Protein AF-0000000082332074 (afdb_homodimer)

pLDDT: mean 93.89, std 10.36, range [40.97, 98.94]

InterPro domains:
  IPR029069 HotDog domain superfamily [SSF54637] (2-129)
  IPR050563 4-hydroxybenzoyl-CoA thioesterase [PTHR31793] (5-129)

Structure (mmCIF, N/CA/C/O backbone):
data_AF-0000000082332074-model_v1
#
loop_
_entity.id
_entity.type
_entity.pdbx_description
1 polymer 'Acyl-CoA thioesterase'
#
loop_
_atom_site.group_PDB
_atom_site.id
_atom_site.type_symbol
_atom_site.label_atom_id
_atom_site.label_alt_id
_atom_site.label_comp_id
_atom_site.label_asym_id
_atom_site.label_entity_id
_atom_site.label_seq_id
_atom_site.pdbx_PDB_ins_code
_atom_site.Cartn_x
_atom_site.Cartn_y
_atom_site.Cartn_z
_atom_site.occupancy
_atom_site.B_iso_or_equiv
_atom_site.auth_seq_id
_atom_site.auth_comp_id
_atom_site.auth_asym_id
_atom_site.auth_atom_id
_atom_site.pdbx_PDB_model_num
ATOM 1 N N . MET A 1 1 ? 15.594 -23 3.455 1 56.97 1 MET A N 1
ATOM 2 C CA . MET A 1 1 ? 14.5 -22.172 2.959 1 56.97 1 MET A CA 1
ATOM 3 C C . MET A 1 1 ? 14.641 -21.922 1.459 1 56.97 1 MET A C 1
ATOM 5 O O . MET A 1 1 ? 15.75 -21.938 0.926 1 56.97 1 MET A O 1
ATOM 9 N N . SER A 1 2 ? 13.516 -22.234 0.648 1 67.94 2 SER A N 1
ATOM 10 C CA . SER A 1 2 ? 13.602 -22.172 -0.807 1 67.94 2 SER A CA 1
ATOM 11 C C . SER A 1 2 ? 14.023 -20.781 -1.284 1 67.94 2 SER A C 1
ATOM 13 O O . SER A 1 2 ? 13.828 -19.797 -0.582 1 67.94 2 SER A O 1
ATOM 15 N N . GLU A 1 3 ? 14.93 -20.719 -2.311 1 89.12 3 GLU A N 1
ATOM 16 C CA . GLU A 1 3 ? 15.344 -19.5 -2.996 1 89.12 3 GLU A CA 1
ATOM 17 C C . GLU A 1 3 ? 14.141 -18.625 -3.352 1 89.12 3 GLU A C 1
ATOM 19 O O . GLU A 1 3 ? 13.125 -19.141 -3.826 1 89.12 3 GLU A O 1
ATOM 24 N N . PRO A 1 4 ? 14.219 -17.422 -3.053 1 96.69 4 PRO A N 1
ATOM 25 C CA . PRO A 1 4 ? 13.086 -16.547 -3.385 1 96.69 4 PRO A CA 1
ATOM 26 C C . PRO A 1 4 ? 12.844 -16.438 -4.887 1 96.69 4 PRO A C 1
ATOM 28 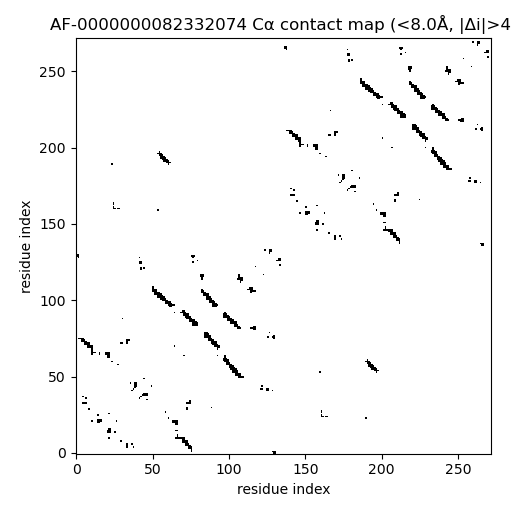O O . PRO A 1 4 ? 13.781 -16.594 -5.68 1 96.69 4 PRO A O 1
ATOM 31 N N . PHE A 1 5 ? 11.586 -16.375 -5.293 1 97.75 5 PHE A N 1
ATOM 32 C CA . PHE A 1 5 ? 11.234 -15.977 -6.648 1 97.75 5 PHE A CA 1
ATOM 33 C C . PHE A 1 5 ? 11.531 -14.5 -6.875 1 97.75 5 PHE A C 1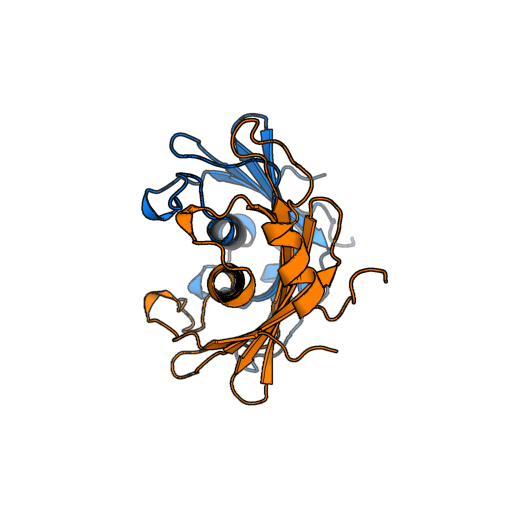
ATOM 35 O O . PHE A 1 5 ? 11.016 -13.641 -6.152 1 97.75 5 PHE A O 1
ATOM 42 N N . THR A 1 6 ? 12.344 -14.133 -7.863 1 98.44 6 THR A N 1
ATOM 43 C CA . THR A 1 6 ? 12.789 -12.758 -8.008 1 98.44 6 THR A CA 1
ATOM 44 C C . THR A 1 6 ? 12.414 -12.203 -9.375 1 98.44 6 THR A C 1
ATOM 46 O O . THR A 1 6 ? 12.523 -12.906 -10.383 1 98.44 6 THR A O 1
ATOM 49 N N . VAL A 1 7 ? 12.008 -10.977 -9.43 1 98.56 7 VAL A N 1
ATOM 50 C CA . VAL A 1 7 ? 11.703 -10.273 -10.672 1 98.56 7 VAL A CA 1
ATOM 51 C C . VAL A 1 7 ? 12.344 -8.891 -10.656 1 98.56 7 VAL A C 1
ATOM 53 O O . VAL A 1 7 ? 12.359 -8.219 -9.617 1 98.56 7 VAL A O 1
ATOM 56 N N . SER A 1 8 ? 12.852 -8.445 -11.781 1 98.5 8 SER A N 1
ATOM 57 C CA . SER A 1 8 ? 13.359 -7.09 -11.938 1 98.5 8 SER A CA 1
ATOM 58 C C . SER A 1 8 ? 12.266 -6.133 -12.391 1 98.5 8 SER A C 1
ATOM 60 O O . SER A 1 8 ? 11.477 -6.465 -13.281 1 98.5 8 SER A O 1
ATOM 62 N N . ILE A 1 9 ? 12.258 -5.004 -11.781 1 97.75 9 ILE A N 1
ATOM 63 C CA . ILE A 1 9 ? 11.227 -4.023 -12.109 1 97.75 9 ILE A CA 1
ATOM 64 C C . ILE A 1 9 ? 11.883 -2.715 -12.555 1 97.75 9 ILE A C 1
ATOM 66 O O . ILE A 1 9 ? 12.531 -2.039 -11.75 1 97.75 9 ILE A O 1
ATOM 70 N N . PRO A 1 10 ? 11.695 -2.312 -13.766 1 97.44 10 PRO A N 1
ATOM 71 C CA . PRO A 1 10 ? 12.227 -1.01 -14.18 1 97.44 10 PRO A CA 1
ATOM 72 C C . PRO A 1 10 ? 11.484 0.159 -13.531 1 97.44 10 PRO A C 1
ATOM 74 O O . PRO A 1 10 ? 10.258 0.131 -13.422 1 97.44 10 PRO A O 1
ATOM 77 N N . VAL A 1 11 ? 12.258 1.156 -13.109 1 98.5 11 VAL A N 1
ATOM 78 C CA . VAL A 1 11 ? 11.648 2.377 -12.586 1 98.5 11 VAL A CA 1
ATOM 79 C C . VAL A 1 11 ? 11.188 3.262 -13.742 1 98.5 11 VAL A C 1
ATOM 81 O O . VAL A 1 11 ? 12 3.684 -14.57 1 98.5 11 VAL A O 1
ATOM 84 N N . ARG A 1 12 ? 9.953 3.59 -13.781 1 97.94 12 ARG A N 1
ATOM 85 C CA . ARG A 1 12 ? 9.391 4.438 -14.828 1 97.94 12 ARG A CA 1
ATOM 86 C C . ARG A 1 12 ? 9.273 5.883 -14.359 1 97.94 12 ARG A C 1
ATOM 88 O O . ARG A 1 12 ? 9.234 6.145 -13.148 1 97.94 12 ARG A O 1
ATOM 95 N N . TYR A 1 13 ? 9.133 6.785 -15.305 1 97.5 13 TYR A N 1
ATOM 96 C CA . TYR A 1 13 ? 9 8.203 -14.977 1 97.5 13 TYR A CA 1
ATOM 97 C C . TYR A 1 13 ? 7.754 8.453 -14.133 1 97.5 13 TYR A C 1
ATOM 99 O O . TYR A 1 13 ? 7.793 9.227 -13.172 1 97.5 13 TYR A O 1
ATOM 107 N N . ARG A 1 14 ? 6.668 7.789 -14.359 1 97 14 ARG A N 1
ATOM 108 C CA . ARG A 1 14 ? 5.395 8 -13.688 1 97 14 ARG A CA 1
ATOM 109 C C . ARG A 1 14 ? 5.414 7.414 -12.281 1 97 14 ARG A C 1
ATOM 111 O O . ARG A 1 14 ? 4.477 7.609 -11.5 1 97 14 ARG A O 1
ATOM 118 N N . ASP A 1 15 ? 6.473 6.602 -12 1 98.31 15 ASP A N 1
ATOM 119 C CA . ASP A 1 15 ? 6.59 6.016 -10.672 1 98.31 15 ASP A CA 1
ATOM 120 C C . ASP A 1 15 ? 7.09 7.047 -9.656 1 98.31 15 ASP A C 1
ATOM 122 O O . ASP A 1 15 ? 7.012 6.82 -8.445 1 98.31 15 ASP A O 1
ATOM 126 N N . LEU A 1 16 ? 7.688 8.109 -10.156 1 97.69 16 LEU A N 1
ATOM 127 C CA . LEU A 1 16 ? 8.422 9.055 -9.32 1 97.69 16 LEU A CA 1
ATOM 128 C C . LEU A 1 16 ? 7.488 10.133 -8.781 1 97.69 16 LEU A C 1
ATOM 130 O O . LEU A 1 16 ? 6.602 10.609 -9.492 1 97.69 16 LEU A O 1
ATOM 134 N N . ASP A 1 17 ? 7.727 10.477 -7.547 1 94.12 17 ASP A N 1
ATOM 135 C CA . ASP A 1 17 ? 6.992 11.586 -6.945 1 94.12 17 ASP A CA 1
ATOM 136 C C . ASP A 1 17 ? 7.734 12.898 -7.137 1 94.12 17 ASP A C 1
ATOM 138 O O . ASP A 1 17 ? 8.789 12.938 -7.777 1 94.12 17 ASP A O 1
ATOM 142 N N . PRO A 1 18 ? 7.223 14.039 -6.625 1 89.94 18 PRO A N 1
ATOM 143 C CA . PRO A 1 18 ? 7.848 15.336 -6.863 1 89.94 18 PRO A CA 1
ATOM 144 C C . PRO A 1 18 ? 9.242 15.445 -6.254 1 89.94 18 PRO A C 1
ATOM 146 O O . PRO A 1 18 ? 10 16.359 -6.59 1 89.94 18 PRO A O 1
ATOM 149 N N . LEU A 1 19 ? 9.562 14.547 -5.34 1 8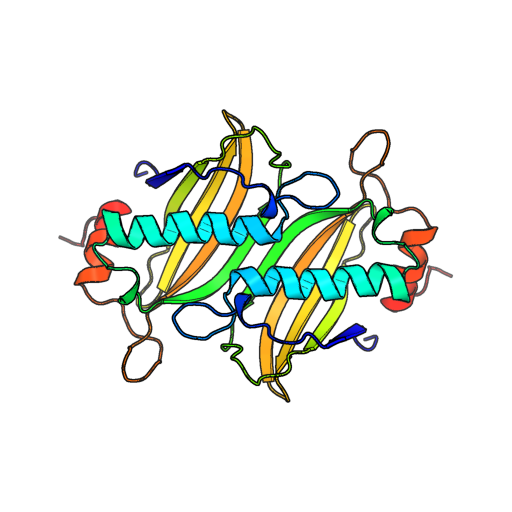8.38 19 LEU A N 1
ATOM 150 C CA . LEU A 1 19 ? 10.898 14.547 -4.738 1 88.38 19 LEU A CA 1
ATOM 151 C C . LEU A 1 19 ? 11.828 13.602 -5.492 1 88.38 19 LEU A C 1
ATOM 153 O O . LEU A 1 19 ? 12.945 13.344 -5.043 1 88.38 19 LEU A O 1
ATOM 157 N N . ASN A 1 20 ? 11.344 13 -6.535 1 92.56 20 ASN A N 1
ATOM 158 C CA . ASN A 1 20 ? 12.086 12.156 -7.465 1 92.56 20 ASN A CA 1
ATOM 159 C C . ASN A 1 20 ? 12.406 10.797 -6.848 1 92.56 20 ASN A C 1
ATOM 161 O O . ASN A 1 20 ? 13.453 10.211 -7.145 1 92.56 20 ASN A O 1
ATOM 165 N N . HIS A 1 21 ? 11.625 10.383 -5.977 1 96.19 21 HIS A N 1
ATOM 166 C CA . HIS A 1 21 ? 11.641 9.023 -5.441 1 96.19 21 HIS A CA 1
ATOM 167 C C . HIS A 1 21 ? 10.453 8.219 -5.961 1 96.19 21 HIS A C 1
ATOM 169 O O . HIS A 1 21 ? 9.398 8.781 -6.266 1 96.19 21 HIS A O 1
ATOM 175 N N . VAL A 1 22 ? 10.672 6.934 -6.102 1 98.44 22 VAL A N 1
ATOM 176 C CA . VAL A 1 22 ? 9.492 6.105 -6.336 1 98.44 22 VAL A CA 1
ATOM 177 C C . VAL A 1 22 ? 8.477 6.324 -5.215 1 98.44 22 VAL A C 1
ATOM 179 O O . VAL A 1 22 ? 8.805 6.191 -4.035 1 98.44 22 VAL A O 1
ATOM 182 N N . ASN A 1 23 ? 7.281 6.656 -5.562 1 98.25 23 ASN A N 1
ATOM 183 C CA . ASN A 1 23 ? 6.219 6.906 -4.594 1 98.25 23 ASN A CA 1
ATOM 184 C C . ASN A 1 23 ? 5.91 5.668 -3.764 1 98.25 23 ASN A C 1
ATOM 186 O O . ASN A 1 23 ? 5.871 4.555 -4.293 1 98.25 23 ASN A O 1
ATOM 190 N N . HIS A 1 24 ? 5.645 5.91 -2.492 1 98.38 24 HIS A N 1
ATOM 191 C CA . HIS A 1 24 ? 5.441 4.801 -1.564 1 98.38 24 HIS A CA 1
ATOM 192 C C . HIS A 1 24 ? 4.32 3.885 -2.039 1 98.38 24 HIS A C 1
ATOM 194 O O . HIS A 1 24 ? 4.371 2.672 -1.822 1 98.38 24 HIS A O 1
ATOM 200 N N . ALA A 1 25 ? 3.275 4.449 -2.672 1 98.56 25 ALA A N 1
ATOM 201 C CA . ALA A 1 25 ? 2.145 3.654 -3.145 1 98.56 25 ALA A CA 1
ATOM 202 C C . ALA A 1 25 ? 2.561 2.734 -4.289 1 98.56 25 ALA A C 1
ATOM 204 O O . ALA A 1 25 ? 1.979 1.662 -4.473 1 98.56 25 ALA A O 1
ATOM 205 N N . VAL A 1 26 ? 3.516 3.156 -5.059 1 98.75 26 VAL A N 1
ATOM 206 C CA . VAL A 1 26 ? 3.959 2.408 -6.23 1 98.75 26 VAL A CA 1
ATOM 207 C C . VAL A 1 26 ? 4.617 1.102 -5.793 1 98.75 26 VAL A C 1
ATOM 209 O O . VAL A 1 26 ? 4.574 0.106 -6.52 1 98.75 26 VAL A O 1
ATOM 212 N N . TYR A 1 27 ? 5.18 1.034 -4.582 1 98.94 27 TYR A N 1
ATOM 213 C CA . TYR A 1 27 ? 5.781 -0.188 -4.062 1 98.94 27 TYR A CA 1
ATOM 214 C C . TYR A 1 27 ? 4.777 -1.335 -4.066 1 98.94 27 TYR A C 1
ATOM 216 O O . TYR A 1 27 ? 5.137 -2.479 -4.359 1 98.94 27 TYR A O 1
ATOM 224 N N . ALA A 1 28 ? 3.547 -0.998 -3.725 1 98.88 28 ALA A N 1
ATOM 225 C CA . ALA A 1 28 ? 2.502 -2.02 -3.754 1 98.88 28 ALA A CA 1
ATOM 226 C C . ALA A 1 28 ? 2.361 -2.619 -5.148 1 98.88 28 ALA A C 1
ATOM 228 O O . ALA A 1 28 ? 2.121 -3.82 -5.293 1 98.88 28 ALA A O 1
ATOM 229 N N . SER A 1 29 ? 2.5 -1.802 -6.172 1 98.62 29 SER A N 1
ATOM 230 C CA . SER A 1 29 ? 2.426 -2.285 -7.547 1 98.62 29 SER A CA 1
ATOM 231 C C . SER A 1 29 ? 3.621 -3.168 -7.887 1 98.62 29 SER A C 1
ATOM 233 O O . SER A 1 29 ? 3.494 -4.121 -8.656 1 98.62 29 SER A O 1
ATOM 235 N N . TYR A 1 30 ? 4.77 -2.826 -7.371 1 98.88 30 TYR A N 1
ATOM 236 C CA . TYR A 1 30 ? 5.934 -3.68 -7.57 1 98.88 30 TYR A CA 1
ATOM 237 C C . TYR A 1 30 ? 5.699 -5.07 -6.996 1 98.88 30 TYR A C 1
ATOM 239 O O . TYR A 1 30 ? 6.02 -6.074 -7.637 1 98.88 30 TYR A O 1
ATOM 247 N N . LEU A 1 31 ? 5.125 -5.113 -5.797 1 98.88 31 LEU A N 1
ATOM 248 C CA . LEU A 1 31 ? 4.793 -6.398 -5.191 1 98.88 31 LEU A CA 1
ATOM 249 C C . LEU A 1 31 ? 3.82 -7.18 -6.07 1 98.88 31 LEU A C 1
ATOM 251 O O . LEU A 1 31 ? 3.936 -8.398 -6.199 1 98.88 31 LEU A O 1
ATOM 255 N N . GLU A 1 32 ? 2.867 -6.441 -6.594 1 98.19 32 GLU A N 1
ATOM 256 C CA . GLU A 1 32 ? 1.862 -7.059 -7.453 1 98.19 32 GLU A CA 1
ATOM 257 C C . GLU A 1 32 ? 2.508 -7.715 -8.672 1 98.19 32 GLU A C 1
ATOM 259 O O . GLU A 1 32 ? 2.121 -8.812 -9.07 1 98.19 32 GLU A O 1
ATOM 264 N N . VAL A 1 33 ? 3.447 -7.062 -9.305 1 97.88 33 VAL A N 1
ATOM 265 C CA . VAL A 1 33 ? 4.145 -7.625 -10.453 1 97.88 33 VAL A CA 1
ATOM 266 C C . VAL A 1 33 ? 4.793 -8.953 -10.062 1 97.88 33 VAL A C 1
ATOM 268 O O . VAL A 1 33 ? 4.621 -9.961 -10.758 1 97.88 33 VAL A O 1
ATOM 271 N N . ALA A 1 34 ? 5.484 -8.969 -8.938 1 98.56 34 ALA A N 1
ATOM 272 C CA . ALA A 1 34 ? 6.141 -10.188 -8.469 1 98.56 34 ALA A CA 1
ATOM 273 C C . ALA A 1 34 ? 5.117 -11.281 -8.188 1 98.56 34 ALA A C 1
ATOM 275 O O . ALA A 1 34 ? 5.324 -12.445 -8.555 1 98.56 34 ALA A O 1
ATOM 276 N N . ARG A 1 35 ? 4.047 -10.906 -7.535 1 97.88 35 ARG A N 1
ATOM 277 C CA . ARG A 1 35 ? 3.008 -11.867 -7.188 1 97.88 35 ARG A CA 1
ATOM 278 C C . ARG A 1 35 ? 2.371 -12.469 -8.438 1 97.88 35 ARG A C 1
ATOM 280 O O . ARG A 1 35 ? 2.207 -13.688 -8.531 1 97.88 35 ARG A O 1
ATOM 287 N N . THR A 1 36 ? 2.027 -11.625 -9.406 1 96.88 36 THR A N 1
ATOM 288 C CA . THR A 1 36 ? 1.376 -12.094 -10.617 1 96.88 36 THR A CA 1
ATOM 289 C C . THR A 1 36 ? 2.322 -12.969 -11.438 1 96.88 36 THR A C 1
ATOM 291 O O . THR A 1 36 ? 1.918 -14.008 -11.961 1 96.88 36 THR A O 1
ATOM 294 N N . ASP A 1 37 ? 3.576 -12.586 -11.531 1 97.69 37 ASP A N 1
ATOM 295 C CA . ASP A 1 37 ? 4.562 -13.406 -12.234 1 97.69 37 ASP A CA 1
ATOM 296 C C . ASP A 1 37 ? 4.746 -14.758 -11.547 1 97.69 37 ASP A C 1
ATOM 298 O O . ASP A 1 37 ? 4.867 -15.789 -12.219 1 97.69 37 ASP A O 1
ATOM 302 N N . PHE A 1 38 ? 4.801 -14.727 -10.211 1 98.19 38 PHE A N 1
ATOM 303 C CA . PHE A 1 38 ? 4.922 -15.977 -9.469 1 98.19 38 PHE A CA 1
ATOM 304 C C . PHE A 1 38 ? 3.75 -16.906 -9.773 1 98.19 38 PHE A C 1
ATOM 306 O O . PHE A 1 38 ? 3.945 -18.078 -10.07 1 98.19 38 PHE A O 1
ATOM 313 N N . LEU A 1 39 ? 2.576 -16.359 -9.688 1 97.19 39 LEU A N 1
ATOM 314 C CA . LEU A 1 39 ? 1.38 -17.156 -9.938 1 97.19 39 LEU A CA 1
ATOM 315 C C . LEU A 1 39 ? 1.382 -17.719 -11.352 1 97.19 39 LEU A C 1
ATOM 317 O O . LEU A 1 39 ? 0.988 -18.859 -11.57 1 97.19 39 LEU A O 1
ATOM 321 N N . GLU A 1 40 ? 1.862 -16.938 -12.273 1 96.88 40 GLU A N 1
ATOM 322 C CA . GLU A 1 40 ? 1.888 -17.375 -13.664 1 96.88 40 GLU A CA 1
ATOM 323 C C . GLU A 1 40 ? 3.004 -18.391 -13.906 1 96.88 40 GLU A C 1
ATOM 325 O O . GLU A 1 40 ? 2.76 -19.484 -14.422 1 96.88 40 GLU A O 1
ATOM 330 N N . GLU A 1 41 ? 4.203 -18.125 -13.477 1 96.94 41 GLU A N 1
ATOM 331 C CA . GLU A 1 41 ? 5.391 -18.875 -13.867 1 96.94 41 GLU A CA 1
ATOM 332 C C . GLU A 1 41 ? 5.59 -20.094 -12.977 1 96.94 41 GLU A C 1
ATOM 334 O O . GLU A 1 41 ? 6.102 -21.125 -13.422 1 96.94 41 GLU A O 1
ATOM 339 N N . VAL A 1 42 ? 5.191 -19.953 -11.719 1 95.62 42 VAL A N 1
ATOM 340 C CA . VAL A 1 42 ? 5.461 -21.016 -10.758 1 95.62 42 VAL A CA 1
ATOM 341 C C . VAL A 1 42 ? 4.191 -21.828 -10.516 1 95.62 42 VAL A C 1
ATOM 343 O O . VAL A 1 42 ? 4.215 -23.047 -10.555 1 95.62 42 VAL A O 1
ATOM 346 N N . VAL A 1 43 ? 3.125 -21.188 -10.312 1 95.94 43 VAL A N 1
ATOM 347 C CA . VAL A 1 43 ? 1.88 -21.859 -9.977 1 95.94 43 VAL A CA 1
ATOM 348 C C . VAL A 1 43 ? 1.185 -22.344 -11.25 1 95.94 43 VAL A C 1
ATOM 350 O O . VAL A 1 43 ? 0.481 -23.359 -11.234 1 95.94 43 VAL A O 1
ATOM 353 N N . GLY A 1 44 ? 1.334 -21.578 -12.359 1 95.62 44 GLY A N 1
ATOM 354 C CA . GLY A 1 44 ? 0.786 -21.984 -13.641 1 95.62 44 GLY A CA 1
ATOM 355 C C . GLY A 1 44 ? -0.611 -21.453 -13.891 1 95.62 44 GLY A C 1
ATOM 356 O O . GLY A 1 44 ? -1.391 -22.062 -14.625 1 95.62 44 GLY A O 1
ATOM 357 N N . VAL A 1 45 ? -0.917 -20.359 -13.195 1 93.19 45 VAL A N 1
ATOM 358 C CA . VAL A 1 45 ? -2.221 -19.734 -13.391 1 93.19 45 VAL A CA 1
ATOM 359 C C . VAL A 1 45 ? -2.064 -18.469 -14.227 1 93.19 45 VAL A C 1
ATOM 361 O O . VAL A 1 45 ? -1.259 -17.594 -13.891 1 93.19 45 VAL A O 1
ATOM 364 N N . ALA A 1 46 ? -2.889 -18.391 -15.234 1 89.62 46 ALA A N 1
ATOM 365 C CA . ALA A 1 46 ? -2.863 -17.188 -16.062 1 89.62 46 ALA A CA 1
ATOM 366 C C . ALA A 1 46 ? -3.475 -15.992 -15.312 1 89.62 46 ALA A C 1
ATOM 368 O O . ALA A 1 46 ? -4.395 -16.172 -14.508 1 89.62 46 ALA A O 1
ATOM 369 N N . PRO A 1 47 ? -2.992 -14.789 -15.617 1 85.25 47 PRO A N 1
ATOM 370 C CA . PRO A 1 47 ? -3.473 -13.594 -14.914 1 85.25 47 PRO A CA 1
ATOM 371 C C . PRO A 1 47 ? -4.992 -13.453 -14.969 1 85.25 47 PRO A C 1
ATOM 373 O O . PRO A 1 47 ? -5.609 -13.031 -13.984 1 85.25 47 PRO A O 1
ATOM 376 N N . GLU A 1 48 ? -5.555 -13.789 -16.031 1 84.5 48 GLU A N 1
ATOM 377 C CA . GLU A 1 48 ? -6.992 -13.625 -16.203 1 84.5 48 GLU A CA 1
ATOM 378 C C . GLU A 1 48 ? -7.773 -14.664 -15.406 1 84.5 48 GLU A C 1
ATOM 380 O O . GLU A 1 48 ? -8.984 -14.531 -15.227 1 84.5 48 GLU A O 1
ATOM 385 N N . ASP A 1 49 ? -7.078 -15.688 -14.938 1 86.56 49 ASP A N 1
ATOM 386 C CA . ASP A 1 49 ? -7.734 -16.766 -14.211 1 86.56 49 ASP A CA 1
ATOM 387 C C . ASP A 1 49 ? -7.469 -16.672 -12.711 1 86.56 49 ASP A C 1
ATOM 389 O O . ASP A 1 49 ? -7.91 -17.516 -11.938 1 86.56 49 ASP A O 1
ATOM 393 N N . ILE A 1 50 ? -6.711 -15.664 -12.352 1 84.06 50 ILE A N 1
ATOM 394 C CA . ILE A 1 50 ? -6.391 -15.477 -10.945 1 84.06 50 ILE A CA 1
ATOM 395 C C . ILE A 1 50 ? -7.66 -15.141 -10.164 1 84.06 50 ILE A C 1
ATOM 397 O O . ILE A 1 50 ? -8.375 -14.188 -10.508 1 84.06 50 ILE A O 1
ATOM 401 N N . SER A 1 51 ? -7.973 -15.922 -9.156 1 91 51 SER A N 1
ATOM 402 C CA . SER A 1 51 ? -9.172 -15.773 -8.336 1 91 51 SER A CA 1
ATOM 403 C C . SER A 1 51 ? -8.812 -15.484 -6.883 1 91 51 SER A C 1
ATOM 405 O O . SER A 1 51 ? -9.359 -16.109 -5.969 1 91 51 SER A O 1
ATOM 407 N N . PHE A 1 52 ? -7.918 -14.578 -6.699 1 94.5 52 PHE A N 1
ATOM 408 C CA . PHE A 1 52 ? -7.496 -14.164 -5.367 1 94.5 52 PHE A CA 1
ATOM 409 C C . PHE A 1 52 ? -7.879 -12.711 -5.102 1 94.5 52 PHE A C 1
ATOM 411 O O . PHE A 1 52 ? -7.887 -11.891 -6.023 1 94.5 52 PHE A O 1
ATOM 418 N N . VAL A 1 53 ? -8.156 -12.438 -3.9 1 95.75 53 VAL A N 1
ATOM 419 C CA . VAL A 1 53 ? -8.25 -11.062 -3.422 1 95.75 53 VAL A CA 1
ATOM 420 C C . VAL A 1 53 ? -7.145 -10.797 -2.4 1 95.75 53 VAL A C 1
ATOM 422 O O . VAL A 1 53 ? -6.645 -11.727 -1.762 1 95.75 53 VAL A O 1
ATOM 425 N N . ILE A 1 54 ? -6.719 -9.57 -2.334 1 98.31 54 ILE A N 1
ATOM 426 C CA . ILE A 1 54 ? -5.789 -9.172 -1.284 1 98.31 54 ILE A CA 1
ATOM 427 C C . ILE A 1 54 ? -6.562 -8.836 -0.011 1 98.31 54 ILE A C 1
ATOM 429 O O . ILE A 1 54 ? -7.418 -7.945 -0.014 1 98.31 54 ILE A O 1
ATOM 433 N N . ALA A 1 55 ? -6.277 -9.516 1.033 1 98.56 55 ALA A N 1
ATOM 434 C CA . ALA A 1 55 ? -6.93 -9.266 2.316 1 98.56 55 ALA A CA 1
ATOM 435 C C . ALA A 1 55 ? -6.137 -8.266 3.15 1 98.56 55 ALA A C 1
ATOM 437 O O . ALA A 1 55 ? -6.711 -7.5 3.928 1 98.56 55 ALA A O 1
ATOM 438 N N . ASN A 1 56 ? -4.855 -8.336 3.008 1 98.94 56 ASN A N 1
ATOM 439 C CA . ASN A 1 56 ? -3.971 -7.477 3.785 1 98.94 56 ASN A CA 1
ATOM 440 C C . ASN A 1 56 ? -2.691 -7.152 3.021 1 98.94 56 ASN A C 1
ATOM 442 O O . ASN A 1 56 ? -2.172 -7.992 2.283 1 98.94 56 ASN A O 1
ATOM 446 N N . LEU A 1 57 ? -2.205 -5.988 3.186 1 98.94 57 LEU A N 1
ATOM 447 C CA . LEU A 1 57 ? -0.924 -5.508 2.678 1 98.94 57 LEU A CA 1
ATOM 448 C C . LEU A 1 57 ? -0.179 -4.715 3.746 1 98.94 57 LEU A C 1
ATOM 450 O O . LEU A 1 57 ? -0.747 -3.812 4.363 1 98.94 57 LEU A O 1
ATOM 454 N N . GLU A 1 58 ? 1.024 -5.043 3.955 1 98.94 58 GLU A N 1
ATOM 455 C CA . GLU A 1 58 ? 1.896 -4.266 4.832 1 98.94 58 GLU A CA 1
ATOM 456 C C . GLU A 1 58 ? 3.262 -4.039 4.191 1 98.94 58 GLU A C 1
ATOM 458 O O . GLU A 1 58 ? 3.846 -4.961 3.617 1 98.94 58 GLU A O 1
ATOM 463 N N . ILE A 1 59 ? 3.748 -2.855 4.242 1 98.94 59 ILE A N 1
ATOM 464 C CA . ILE A 1 59 ? 5.062 -2.502 3.721 1 98.94 59 ILE A CA 1
ATOM 465 C C . ILE A 1 59 ? 5.844 -1.721 4.773 1 98.94 59 ILE A C 1
ATOM 467 O O . ILE A 1 59 ? 5.32 -0.781 5.375 1 98.94 59 ILE A O 1
ATOM 471 N N . ASP A 1 60 ? 7.02 -2.084 5.012 1 98.94 60 ASP A N 1
ATOM 472 C CA . ASP A 1 60 ? 8 -1.326 5.785 1 98.94 60 ASP A CA 1
ATOM 473 C C . ASP A 1 60 ? 9.055 -0.697 4.871 1 98.94 60 ASP A C 1
ATOM 475 O O . ASP A 1 60 ? 9.828 -1.406 4.227 1 98.94 60 ASP A O 1
ATOM 479 N N . TYR A 1 61 ? 9.062 0.588 4.844 1 98.81 61 TYR A N 1
ATOM 480 C CA . TYR A 1 61 ? 9.977 1.316 3.967 1 98.81 61 TYR A CA 1
ATOM 481 C C . TYR A 1 61 ? 11.289 1.62 4.68 1 98.81 61 TYR A C 1
ATOM 483 O O . TYR A 1 61 ? 11.289 2.109 5.809 1 98.81 61 TYR A O 1
ATOM 491 N N . ARG A 1 62 ? 12.367 1.399 3.986 1 97.94 62 ARG A N 1
ATOM 492 C CA . ARG A 1 62 ? 13.664 1.525 4.652 1 97.94 62 ARG A CA 1
ATOM 493 C C . ARG A 1 62 ? 14.523 2.59 3.98 1 97.94 62 ARG A C 1
ATOM 495 O O . ARG A 1 62 ? 15.164 3.395 4.66 1 97.94 62 ARG A O 1
ATOM 502 N N . ARG A 1 63 ? 14.594 2.564 2.701 1 96.06 63 ARG A N 1
ATOM 503 C CA . ARG A 1 63 ? 15.32 3.568 1.937 1 96.06 63 ARG A CA 1
ATOM 504 C C . ARG A 1 63 ? 14.617 3.881 0.623 1 96.06 63 ARG A C 1
ATOM 506 O O . ARG A 1 63 ? 13.891 3.041 0.088 1 96.06 63 ARG A O 1
ATOM 513 N N . PRO A 1 64 ? 14.844 5.055 0.108 1 96.69 64 PRO A N 1
ATOM 514 C CA . PRO A 1 64 ? 14.164 5.422 -1.136 1 96.69 64 PRO A CA 1
ATOM 515 C C . PRO A 1 64 ? 14.703 4.668 -2.35 1 96.69 64 PRO A C 1
ATOM 517 O O . PRO A 1 64 ? 15.867 4.273 -2.367 1 96.69 64 PRO A O 1
ATOM 520 N N . VAL A 1 65 ? 13.82 4.344 -3.295 1 98.56 65 VAL A N 1
ATOM 521 C CA . VAL A 1 65 ? 14.172 3.934 -4.648 1 98.56 65 VAL A CA 1
ATOM 522 C C . VAL A 1 65 ? 14.102 5.137 -5.59 1 98.56 65 VAL A C 1
ATOM 524 O O . VAL A 1 65 ? 13.141 5.906 -5.551 1 98.56 65 VAL A O 1
ATOM 527 N N . VAL A 1 66 ? 15.102 5.363 -6.398 1 97.69 66 VAL A N 1
ATOM 528 C CA . VAL A 1 66 ? 15.18 6.559 -7.23 1 97.69 66 VAL A CA 1
ATOM 529 C C . VAL A 1 66 ? 15.367 6.164 -8.695 1 97.69 66 VAL A C 1
ATOM 531 O O . VAL A 1 66 ? 15.586 4.992 -9 1 97.69 66 VAL A O 1
ATOM 534 N N . LYS A 1 67 ? 15.227 7.234 -9.484 1 96.69 67 LYS A N 1
ATOM 535 C CA . LYS A 1 67 ? 15.5 6.992 -10.898 1 96.69 67 LYS A CA 1
ATOM 536 C C . LYS A 1 67 ? 16.938 6.512 -11.109 1 96.69 67 LYS A C 1
ATOM 538 O O . LYS A 1 67 ? 17.859 7.039 -10.5 1 96.69 67 LYS A O 1
ATOM 543 N N . GLY A 1 68 ? 17.125 5.566 -12.008 1 95.62 68 GLY A N 1
ATOM 544 C CA . GLY A 1 68 ? 18.438 4.988 -12.25 1 95.62 68 GLY A CA 1
ATOM 545 C C . GLY A 1 68 ? 18.672 3.697 -11.484 1 95.62 68 GLY A C 1
ATOM 546 O O . GLY A 1 68 ? 19.547 2.916 -11.836 1 95.62 68 GLY A O 1
ATOM 547 N N . ASP A 1 69 ? 17.922 3.541 -10.383 1 97.5 69 ASP A N 1
ATOM 548 C CA . ASP A 1 69 ? 17.984 2.258 -9.688 1 97.5 69 ASP A CA 1
ATOM 549 C C . ASP A 1 69 ? 17.375 1.148 -10.539 1 97.5 69 ASP A C 1
ATOM 551 O O . ASP A 1 69 ? 16.609 1.421 -11.469 1 97.5 69 ASP A O 1
ATOM 555 N N . ASP A 1 70 ? 17.703 -0.066 -10.203 1 97.31 70 ASP A N 1
ATOM 556 C CA . ASP A 1 70 ? 17.141 -1.272 -10.805 1 97.31 70 ASP A CA 1
ATOM 557 C C . ASP A 1 70 ? 16.594 -2.213 -9.734 1 97.31 70 ASP A C 1
ATOM 559 O O . ASP A 1 70 ? 17.172 -3.262 -9.461 1 97.31 70 ASP A O 1
ATOM 563 N N . PRO A 1 71 ? 15.445 -1.899 -9.234 1 98.69 71 PRO A N 1
ATOM 564 C CA . PRO A 1 71 ? 14.938 -2.697 -8.117 1 98.69 71 PRO A CA 1
ATOM 565 C C . PRO A 1 71 ? 14.547 -4.113 -8.531 1 98.69 71 PRO A C 1
ATOM 567 O O . PRO A 1 71 ? 14.102 -4.328 -9.656 1 98.69 71 PRO A O 1
ATOM 570 N N . GLU A 1 72 ? 14.773 -5 -7.609 1 98.81 72 GLU A N 1
ATOM 571 C CA . GLU A 1 72 ? 14.312 -6.383 -7.684 1 98.81 72 GLU A CA 1
ATOM 572 C C . GLU A 1 72 ? 13.375 -6.715 -6.527 1 98.81 72 GLU A C 1
ATOM 574 O O . GLU A 1 72 ? 13.625 -6.324 -5.387 1 98.81 72 GLU A O 1
ATOM 579 N N . VAL A 1 73 ? 12.344 -7.395 -6.859 1 98.94 73 VAL A N 1
ATOM 580 C CA . VAL A 1 73 ? 11.453 -7.883 -5.812 1 98.94 73 VAL A CA 1
ATOM 581 C C . VAL A 1 73 ? 11.68 -9.375 -5.594 1 98.94 73 VAL A C 1
ATOM 583 O O . VAL A 1 73 ? 11.578 -10.172 -6.535 1 98.94 73 VAL A O 1
ATOM 586 N N . ALA A 1 74 ? 12.016 -9.688 -4.387 1 98.81 74 ALA A N 1
ATOM 587 C CA . ALA A 1 74 ? 12.148 -11.078 -3.967 1 98.81 74 ALA A CA 1
ATOM 588 C C . ALA A 1 74 ? 10.914 -11.539 -3.191 1 98.81 74 ALA A C 1
ATOM 590 O O . ALA A 1 74 ? 10.523 -10.906 -2.205 1 98.81 74 ALA A O 1
ATOM 591 N N . LEU A 1 75 ? 10.312 -12.625 -3.652 1 98.69 75 LEU A N 1
ATOM 592 C CA . LEU A 1 75 ? 9.07 -13.141 -3.078 1 98.69 75 LEU A CA 1
ATOM 593 C C . LEU A 1 75 ? 9.297 -14.523 -2.473 1 98.69 75 LEU A C 1
ATOM 595 O O . LEU A 1 75 ? 9.922 -15.391 -3.096 1 98.69 75 LEU A O 1
ATOM 599 N N . ARG A 1 76 ? 8.844 -14.703 -1.263 1 97.75 76 ARG A N 1
ATOM 600 C CA . ARG A 1 76 ? 8.805 -15.992 -0.574 1 97.75 76 ARG A CA 1
ATOM 601 C C . ARG A 1 76 ? 7.395 -16.312 -0.086 1 97.75 76 ARG A C 1
ATOM 603 O O . ARG A 1 76 ? 6.598 -15.398 0.154 1 97.75 76 ARG A O 1
ATOM 610 N N . ILE A 1 77 ? 7.168 -17.609 0.057 1 97.69 77 ILE A N 1
ATOM 611 C CA . ILE A 1 77 ? 5.883 -18.031 0.604 1 97.69 77 ILE A CA 1
ATOM 612 C C . ILE A 1 77 ? 5.961 -18.078 2.129 1 97.69 77 ILE A C 1
ATOM 614 O O . ILE A 1 77 ? 6.832 -18.75 2.689 1 97.69 77 ILE A O 1
ATOM 618 N N . GLY A 1 78 ? 5.09 -17.312 2.713 1 96.81 78 GLY A N 1
ATOM 619 C CA . GLY A 1 78 ? 4.953 -17.391 4.16 1 96.81 78 GLY A CA 1
ATOM 620 C C . GLY A 1 78 ? 4.035 -18.516 4.609 1 96.81 78 GLY A C 1
ATOM 621 O O . GLY A 1 78 ? 4.273 -19.688 4.301 1 96.81 78 GLY A O 1
ATOM 622 N N . ARG A 1 79 ? 2.922 -18.094 5.156 1 96.31 79 ARG A N 1
ATOM 623 C CA . ARG A 1 79 ? 1.946 -19.062 5.641 1 96.31 79 ARG A CA 1
ATOM 624 C C . ARG A 1 79 ? 1.038 -19.531 4.508 1 96.31 79 ARG A C 1
ATOM 626 O O . ARG A 1 79 ? 0.582 -18.734 3.695 1 96.31 79 ARG A O 1
ATOM 633 N N . LEU A 1 80 ? 0.843 -20.797 4.488 1 96.81 80 LEU A N 1
ATOM 634 C CA . LEU A 1 80 ? -0.125 -21.375 3.568 1 96.81 80 LEU A CA 1
ATOM 635 C C . LEU A 1 80 ? -1.31 -21.969 4.328 1 96.81 80 LEU A C 1
ATOM 637 O O . LEU A 1 80 ? -1.186 -23.016 4.965 1 96.81 80 LEU A O 1
ATOM 641 N N . GLY A 1 81 ? -2.41 -21.266 4.266 1 96.5 81 GLY A N 1
ATOM 642 C CA . GLY A 1 81 ? -3.625 -21.734 4.922 1 96.5 81 GLY A CA 1
ATOM 643 C C . GLY A 1 81 ? -4.527 -22.547 4.012 1 96.5 81 GLY A C 1
ATOM 644 O O . GLY A 1 81 ? -4.102 -22.984 2.943 1 96.5 81 GLY A O 1
ATOM 645 N N . GLU A 1 82 ? -5.773 -22.75 4.496 1 97 82 GLU A N 1
ATOM 646 C CA . GLU A 1 82 ? -6.734 -23.516 3.707 1 97 82 GLU A CA 1
ATOM 647 C C . GLU A 1 82 ? -7.195 -22.734 2.484 1 97 82 GLU A C 1
ATOM 649 O O . GLU A 1 82 ? -7.27 -23.281 1.381 1 97 82 GLU A O 1
ATOM 654 N N . SER A 1 83 ? -7.512 -21.453 2.736 1 97.75 83 SER A N 1
ATOM 655 C CA . SER A 1 83 ? -8.039 -20.641 1.655 1 97.75 83 SER A CA 1
ATOM 656 C C . SER A 1 83 ? -7.121 -19.453 1.37 1 97.75 83 SER A C 1
ATOM 658 O O . SER A 1 83 ? -7.352 -18.688 0.426 1 97.75 83 SER A O 1
ATOM 660 N N . SER A 1 84 ? -6.059 -19.328 2.201 1 98.19 84 SER A N 1
ATOM 661 C CA . SER A 1 84 ? -5.25 -18.109 2.127 1 98.19 84 SER A CA 1
ATOM 662 C C . SER A 1 84 ? -3.764 -18.453 2.055 1 98.19 84 SER A C 1
ATOM 664 O O . SER A 1 84 ? -3.355 -19.562 2.367 1 98.19 84 SER A O 1
ATOM 666 N N . CYS A 1 85 ? -3.01 -17.484 1.607 1 97.81 85 CYS A N 1
ATOM 667 C CA . CYS A 1 85 ? -1.557 -17.578 1.507 1 97.81 85 CYS A CA 1
ATOM 668 C C . CYS A 1 85 ? -0.905 -16.234 1.834 1 97.81 85 CYS A C 1
ATOM 670 O O . CYS A 1 85 ? -1.32 -15.203 1.319 1 97.81 85 CYS A O 1
ATOM 672 N N . THR A 1 86 ? 0.036 -16.266 2.709 1 98.56 86 THR A N 1
ATOM 673 C CA . THR A 1 86 ? 0.842 -15.086 2.98 1 98.56 86 THR A CA 1
ATOM 674 C C . THR A 1 86 ? 2.117 -15.094 2.143 1 98.56 86 THR A C 1
ATOM 676 O O . THR A 1 86 ? 2.803 -16.125 2.059 1 98.56 86 THR A O 1
ATOM 679 N N . MET A 1 87 ? 2.375 -14.016 1.547 1 98.44 87 MET A N 1
ATOM 680 C CA . MET A 1 87 ? 3.584 -13.82 0.751 1 98.44 87 MET A CA 1
ATOM 681 C C . MET A 1 87 ? 4.461 -12.727 1.348 1 98.44 87 MET A C 1
ATOM 683 O O . MET A 1 87 ? 3.965 -11.656 1.706 1 98.44 87 MET A O 1
ATOM 687 N N . GLU A 1 88 ? 5.676 -13.062 1.424 1 98.75 88 GLU A N 1
ATOM 688 C CA . GLU A 1 88 ? 6.668 -12.141 1.965 1 98.75 88 GLU A CA 1
ATOM 689 C C . GLU A 1 88 ? 7.57 -11.594 0.864 1 98.75 88 GLU A C 1
ATOM 691 O O . GLU A 1 88 ? 7.969 -12.328 -0.042 1 98.75 88 GLU A O 1
ATOM 696 N N . TYR A 1 89 ? 7.938 -10.297 1.019 1 98.88 89 TYR A N 1
ATOM 697 C CA . TYR A 1 89 ? 8.68 -9.656 -0.057 1 98.88 89 TYR A CA 1
ATOM 698 C C . TYR A 1 89 ? 9.875 -8.883 0.494 1 98.88 89 TYR A C 1
ATOM 700 O O . TYR A 1 89 ? 9.836 -8.398 1.626 1 98.88 89 TYR A O 1
ATOM 708 N N . GLU A 1 90 ? 10.844 -8.742 -0.316 1 98.88 90 GLU A N 1
ATOM 709 C CA . GLU A 1 90 ? 11.875 -7.715 -0.23 1 98.88 90 GLU A CA 1
ATOM 710 C C . GLU A 1 90 ? 12 -6.949 -1.546 1 98.88 90 GLU A C 1
ATOM 712 O O . GLU A 1 90 ? 12.047 -7.555 -2.619 1 98.88 90 GLU A O 1
ATOM 717 N N . ILE A 1 91 ? 11.969 -5.684 -1.49 1 98.94 91 ILE A N 1
ATOM 718 C CA . ILE A 1 91 ? 12.406 -4.855 -2.609 1 98.94 91 ILE A CA 1
ATOM 719 C C . ILE A 1 91 ? 13.875 -4.48 -2.434 1 98.94 91 ILE A C 1
ATOM 721 O O . ILE A 1 91 ? 14.234 -3.803 -1.47 1 98.94 91 ILE A O 1
ATOM 725 N N . ARG A 1 92 ? 14.625 -4.875 -3.387 1 98.88 92 ARG A N 1
ATOM 726 C CA . ARG A 1 92 ? 16.078 -4.73 -3.27 1 98.88 92 ARG A CA 1
ATOM 727 C C . ARG A 1 92 ? 16.625 -3.789 -4.34 1 98.88 92 ARG A C 1
ATOM 729 O O . ARG A 1 92 ? 16.125 -3.771 -5.469 1 98.88 92 ARG A O 1
ATOM 736 N N . VAL A 1 93 ? 17.594 -3.043 -4 1 98.44 93 VAL A N 1
ATOM 737 C CA . VAL A 1 93 ? 18.391 -2.236 -4.906 1 98.44 93 VAL A CA 1
ATOM 738 C C . VAL A 1 93 ? 19.875 -2.521 -4.668 1 98.44 93 VAL A C 1
ATOM 740 O O . VAL A 1 93 ? 20.453 -2.082 -3.668 1 98.44 93 VAL A O 1
ATOM 743 N N . GLY A 1 94 ? 20.5 -3.25 -5.66 1 96.19 94 GLY A N 1
ATOM 744 C CA . GLY A 1 94 ? 21.828 -3.76 -5.375 1 96.19 94 GLY A CA 1
ATOM 745 C C . GLY A 1 94 ? 21.875 -4.68 -4.168 1 96.19 94 GLY A C 1
ATOM 746 O O . GLY A 1 94 ? 21.109 -5.645 -4.09 1 96.19 94 GLY A O 1
ATOM 747 N N . ASP A 1 95 ? 22.672 -4.348 -3.242 1 96.31 95 ASP A N 1
ATOM 748 C CA . ASP A 1 95 ? 22.844 -5.191 -2.064 1 96.31 95 ASP A CA 1
ATOM 749 C C . ASP A 1 95 ? 21.953 -4.711 -0.914 1 96.31 95 ASP A C 1
ATOM 751 O O . ASP A 1 95 ? 21.906 -5.344 0.144 1 96.31 95 ASP A O 1
ATOM 755 N N . ASP A 1 96 ? 21.234 -3.672 -1.134 1 98 96 ASP A N 1
ATOM 756 C CA . ASP A 1 96 ? 20.438 -3.072 -0.065 1 98 96 ASP A CA 1
ATOM 757 C C . ASP A 1 96 ? 18.969 -3.465 -0.182 1 98 96 ASP A C 1
ATOM 759 O O . ASP A 1 96 ? 18.484 -3.758 -1.277 1 98 96 ASP A O 1
ATOM 763 N N . VAL A 1 97 ? 18.312 -3.539 0.941 1 98.81 97 VAL A N 1
ATOM 764 C CA . VAL A 1 97 ? 16.859 -3.727 0.982 1 98.81 97 VAL A CA 1
ATOM 765 C C . VAL A 1 97 ? 16.172 -2.377 1.146 1 98.81 97 VAL A C 1
ATOM 767 O O . VAL A 1 97 ? 16.359 -1.691 2.154 1 98.81 97 VAL A O 1
ATOM 770 N N . ALA A 1 98 ? 15.422 -2.035 0.141 1 98.81 98 ALA A N 1
ATOM 771 C CA . ALA A 1 98 ? 14.703 -0.763 0.159 1 98.81 98 ALA A CA 1
ATOM 772 C C . ALA A 1 98 ? 13.414 -0.873 0.961 1 98.81 98 ALA A C 1
ATOM 774 O O . ALA A 1 98 ? 12.945 0.11 1.546 1 98.81 98 ALA A O 1
ATOM 775 N N . ALA A 1 99 ? 12.812 -2.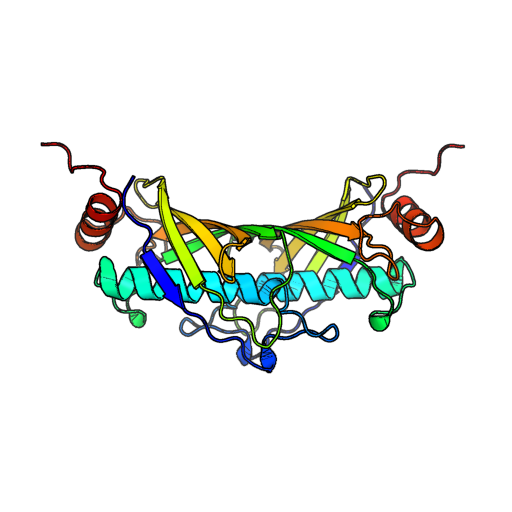037 0.985 1 98.94 99 ALA A N 1
ATOM 776 C CA . ALA A 1 99 ? 11.578 -2.271 1.731 1 98.94 99 ALA A CA 1
ATOM 777 C C . ALA A 1 99 ? 11.359 -3.764 1.9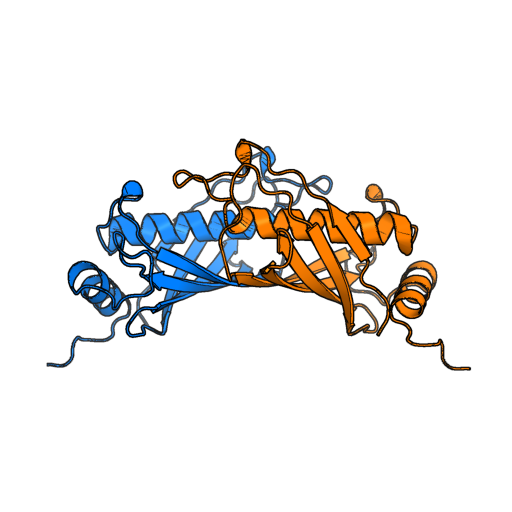63 1 98.94 99 ALA A C 1
ATOM 779 O O . ALA A 1 99 ? 11.82 -4.598 1.181 1 98.94 99 ALA A O 1
ATOM 780 N N . THR A 1 100 ? 10.664 -4.105 3.006 1 98.94 100 THR A N 1
ATOM 781 C CA . THR A 1 100 ? 10.07 -5.422 3.217 1 98.94 100 THR A CA 1
ATOM 782 C C . THR A 1 100 ? 8.547 -5.328 3.24 1 98.94 100 THR A C 1
ATOM 784 O O . THR A 1 100 ? 7.988 -4.266 3.531 1 98.94 100 THR A O 1
ATOM 787 N N . ALA A 1 101 ? 7.938 -6.418 2.875 1 98.94 101 ALA A N 1
ATOM 788 C CA . ALA A 1 101 ? 6.48 -6.352 2.789 1 98.94 101 ALA A CA 1
ATOM 789 C C . ALA A 1 101 ? 5.859 -7.738 2.939 1 98.94 101 ALA A C 1
ATOM 791 O O . ALA A 1 101 ? 6.555 -8.75 2.85 1 98.94 101 ALA A O 1
ATOM 792 N N . GLU A 1 102 ? 4.582 -7.703 3.201 1 98.94 102 GLU A N 1
ATOM 793 C CA . GLU A 1 102 ? 3.775 -8.922 3.266 1 98.94 102 GLU A CA 1
ATOM 794 C C . GLU A 1 102 ? 2.369 -8.672 2.723 1 98.94 102 GLU A C 1
ATOM 796 O O . GLU A 1 102 ? 1.774 -7.625 2.977 1 98.94 102 GLU A O 1
ATOM 801 N N . THR A 1 103 ? 1.922 -9.609 1.977 1 98.88 103 THR A N 1
ATOM 802 C CA . THR A 1 103 ? 0.52 -9.617 1.576 1 98.88 103 THR A CA 1
ATOM 803 C C . THR A 1 103 ? -0.144 -10.938 1.972 1 98.88 103 THR A C 1
ATOM 805 O O . THR A 1 103 ? 0.497 -11.992 1.959 1 98.88 103 THR A O 1
ATOM 808 N N . THR A 1 104 ? -1.365 -10.844 2.352 1 98.88 104 THR A N 1
ATOM 809 C CA . THR A 1 104 ? -2.213 -12.023 2.475 1 98.88 104 THR A CA 1
ATOM 810 C C . THR A 1 104 ? -3.232 -12.078 1.341 1 98.88 104 THR A C 1
ATOM 812 O O . THR A 1 104 ? -4.008 -11.133 1.151 1 98.88 104 THR A O 1
ATOM 815 N N . ILE A 1 105 ? -3.188 -13.141 0.627 1 98.31 105 ILE A N 1
ATOM 816 C CA . ILE A 1 105 ? -4.164 -13.336 -0.441 1 98.31 105 ILE A CA 1
ATOM 817 C C . ILE A 1 105 ? -5.141 -14.445 -0.057 1 98.31 105 ILE A C 1
ATOM 819 O O . ILE A 1 105 ? -4.77 -15.391 0.636 1 98.31 105 ILE A O 1
ATOM 823 N N . VAL A 1 106 ? -6.344 -14.281 -0.536 1 98.19 106 VAL A N 1
ATOM 824 C CA . VAL A 1 106 ? -7.402 -15.234 -0.237 1 98.19 106 VAL A CA 1
ATOM 825 C C . VAL A 1 106 ? -8.047 -15.719 -1.535 1 98.19 106 VAL A C 1
ATOM 827 O O . VAL A 1 106 ? -8.406 -14.906 -2.395 1 98.19 106 VAL A O 1
ATOM 830 N N . HIS A 1 107 ? -8.117 -16.984 -1.691 1 97.69 107 HIS A N 1
ATOM 831 C CA . HIS A 1 107 ? -8.789 -17.578 -2.852 1 97.69 107 HIS A CA 1
ATOM 832 C C . HIS A 1 107 ? -10.297 -17.406 -2.758 1 97.69 107 HIS A C 1
ATOM 834 O O . HIS A 1 107 ? -10.891 -17.625 -1.696 1 97.69 107 HIS A O 1
ATOM 840 N N . ILE A 1 108 ? -10.859 -17 -3.852 1 95.38 108 ILE A N 1
ATOM 841 C CA . ILE A 1 108 ? -12.312 -16.828 -3.91 1 95.38 108 ILE A CA 1
ATOM 842 C C . ILE A 1 108 ? -12.891 -17.75 -4.988 1 95.38 108 ILE A C 1
ATOM 844 O O . ILE A 1 108 ? -12.297 -17.906 -6.055 1 95.38 108 ILE A O 1
ATOM 848 N N . ASP A 1 109 ? -14.016 -18.312 -4.668 1 92.12 109 ASP A N 1
ATOM 849 C CA . ASP A 1 109 ? -14.758 -19.062 -5.676 1 92.12 109 ASP A CA 1
ATOM 850 C C . ASP A 1 109 ? -15.312 -18.141 -6.758 1 92.12 109 ASP A C 1
ATOM 852 O O . ASP A 1 109 ? -16.031 -17.188 -6.453 1 92.12 109 ASP A O 1
ATOM 856 N N . PRO A 1 110 ? -15.016 -18.422 -7.965 1 86.06 110 PRO A N 1
ATOM 857 C CA . PRO A 1 110 ? -15.414 -17.484 -9.016 1 86.06 110 PRO A CA 1
ATOM 858 C C . PRO A 1 110 ? -16.938 -17.406 -9.195 1 86.06 110 PRO A C 1
ATOM 860 O O . PRO A 1 110 ? -17.453 -16.406 -9.711 1 86.06 110 PRO A O 1
ATOM 863 N N . GLU A 1 111 ? -17.641 -18.391 -8.758 1 88.06 111 GLU A N 1
ATOM 864 C CA . GLU A 1 111 ? -19.094 -18.422 -8.898 1 88.06 111 GLU A CA 1
ATOM 865 C C . GLU A 1 111 ? -19.781 -17.734 -7.711 1 88.06 111 GLU A C 1
ATOM 867 O O . GLU A 1 111 ? -20.562 -16.797 -7.891 1 88.06 111 GLU A O 1
ATOM 872 N N . SER A 1 112 ? -19.391 -18.109 -6.512 1 91 112 SER A N 1
ATOM 873 C CA . SER A 1 112 ? -20.047 -17.578 -5.316 1 91 112 SER A CA 1
ATOM 874 C C . SER A 1 112 ? -19.406 -16.281 -4.867 1 91 112 SER A C 1
ATOM 876 O O . SER A 1 112 ? -19.984 -15.531 -4.074 1 91 112 SER A O 1
ATOM 878 N N . LYS A 1 113 ? -18.172 -16.094 -5.254 1 87.25 113 LYS A N 1
ATOM 879 C CA . LYS A 1 113 ? -17.391 -14.922 -4.879 1 87.25 113 LYS A CA 1
ATOM 880 C C . LYS A 1 113 ? -17.125 -14.898 -3.377 1 87.25 113 LYS A C 1
ATOM 882 O O . LYS A 1 113 ? -16.984 -13.828 -2.779 1 87.25 113 LYS A O 1
ATOM 887 N N . ARG A 1 114 ? -17.125 -16.062 -2.807 1 92.62 114 ARG A N 1
ATOM 888 C CA . ARG A 1 114 ? -16.828 -16.234 -1.39 1 92.62 114 ARG A CA 1
ATOM 889 C C . ARG A 1 114 ? -15.5 -16.953 -1.194 1 92.62 114 ARG A C 1
ATOM 891 O O . ARG A 1 114 ? -15.047 -17.688 -2.082 1 92.62 114 ARG A O 1
ATOM 898 N N . PRO A 1 115 ? -14.891 -16.688 -0.069 1 95.25 115 PRO A N 1
ATOM 899 C CA . PRO A 1 115 ? -13.664 -17.438 0.209 1 95.25 115 PRO A CA 1
ATOM 900 C C . PRO A 1 115 ? -13.867 -18.953 0.099 1 95.25 115 PRO A C 1
ATOM 902 O O . PRO A 1 115 ? -14.922 -19.469 0.494 1 95.25 115 PRO A O 1
ATOM 905 N N . SER A 1 116 ? -12.922 -19.594 -0.441 1 96.44 116 SER A N 1
ATOM 906 C CA . SER A 1 116 ? -12.969 -21.031 -0.655 1 96.44 116 SER A CA 1
ATOM 907 C C . SER A 1 116 ? -11.586 -21.656 -0.508 1 96.44 116 SER A C 1
ATOM 909 O O . SER A 1 116 ? -10.57 -21 -0.744 1 96.44 116 SER A O 1
ATOM 911 N N . PRO A 1 117 ? -11.555 -22.891 -0.158 1 96.69 117 PRO A N 1
ATOM 912 C CA . PRO A 1 117 ? -10.258 -23.562 -0.058 1 96.69 117 PRO A CA 1
ATOM 913 C C . PRO A 1 117 ? -9.469 -23.531 -1.365 1 96.69 117 PRO A C 1
ATOM 915 O O . PRO A 1 117 ? -10.062 -23.547 -2.447 1 96.69 117 PRO A O 1
ATOM 918 N N . LEU A 1 118 ? -8.188 -23.5 -1.252 1 96.19 118 LEU A N 1
ATOM 919 C CA . LEU A 1 118 ? -7.332 -23.562 -2.436 1 96.19 118 LEU A CA 1
ATOM 920 C C . LEU A 1 118 ? -7.488 -24.906 -3.133 1 96.19 118 LEU A C 1
ATOM 922 O O . LEU A 1 118 ? -7.258 -25.969 -2.527 1 96.19 118 LEU A O 1
ATOM 926 N N . PRO A 1 119 ? -7.836 -24.859 -4.406 1 94.31 119 PRO A N 1
ATOM 927 C CA . PRO A 1 119 ? -7.797 -26.141 -5.129 1 94.31 119 PRO A CA 1
ATOM 928 C C . PRO A 1 119 ? -6.391 -26.719 -5.219 1 94.31 119 PRO A C 1
ATOM 930 O O . PRO A 1 119 ? -5.402 -25.984 -5.129 1 94.31 119 PRO A O 1
ATOM 933 N N . ASP A 1 120 ? -6.301 -28 -5.422 1 94.75 120 ASP A N 1
ATOM 934 C CA . ASP A 1 120 ? -5.016 -28.688 -5.449 1 94.75 120 ASP A CA 1
ATOM 935 C C . ASP A 1 120 ? -4.105 -28.109 -6.531 1 94.75 120 ASP A C 1
ATOM 937 O O . ASP A 1 120 ? -2.889 -28.016 -6.344 1 94.75 120 ASP A O 1
ATOM 941 N N . GLU A 1 121 ? -4.707 -27.703 -7.617 1 93.69 121 GLU A N 1
ATOM 942 C CA . GLU A 1 121 ? -3.941 -27.188 -8.742 1 93.69 121 GLU A CA 1
ATOM 943 C C . GLU A 1 121 ? -3.211 -25.891 -8.367 1 93.69 121 GLU A C 1
ATOM 945 O O . GLU A 1 121 ? -2.166 -25.578 -8.938 1 93.69 121 GLU A O 1
ATOM 950 N N . LEU A 1 122 ? -3.709 -25.203 -7.387 1 94.88 122 LEU A N 1
ATOM 951 C CA . LEU A 1 122 ? -3.074 -24 -6.887 1 94.88 122 LEU A CA 1
ATOM 952 C C . LEU A 1 122 ? -2.195 -24.297 -5.676 1 94.88 122 LEU A C 1
ATOM 954 O O . LEU A 1 122 ? -1.064 -23.812 -5.59 1 94.88 122 LEU A O 1
ATOM 958 N N . ARG A 1 123 ? -2.676 -25.094 -4.801 1 95.69 123 ARG A N 1
ATOM 959 C CA . ARG A 1 123 ? -2.021 -25.359 -3.527 1 95.69 123 ARG A CA 1
ATOM 960 C C . ARG A 1 123 ? -0.721 -26.125 -3.734 1 95.69 123 ARG A C 1
ATOM 962 O O . ARG A 1 123 ? 0.296 -25.812 -3.113 1 95.69 123 ARG A O 1
ATOM 969 N N . ASP A 1 124 ? -0.733 -27.109 -4.566 1 95.44 124 ASP A N 1
ATOM 970 C CA . ASP A 1 124 ? 0.384 -28.047 -4.703 1 95.44 124 ASP A CA 1
ATOM 971 C C . ASP A 1 124 ? 1.647 -27.328 -5.164 1 95.44 124 ASP A C 1
ATOM 973 O O . ASP A 1 124 ? 2.705 -27.453 -4.543 1 95.44 124 ASP A O 1
ATOM 977 N N . PRO A 1 125 ? 1.492 -26.547 -6.277 1 95.69 125 PRO A N 1
ATOM 978 C CA . PRO A 1 125 ? 2.717 -25.859 -6.695 1 95.69 125 PRO A CA 1
ATOM 979 C C . PRO A 1 125 ? 3.223 -24.875 -5.652 1 95.69 125 PRO A C 1
ATOM 981 O O . PRO A 1 125 ? 4.434 -24.672 -5.52 1 95.69 125 PRO A O 1
ATOM 984 N N . ILE A 1 126 ? 2.361 -24.234 -4.91 1 95.69 126 ILE A N 1
ATOM 985 C CA . ILE A 1 126 ? 2.758 -23.281 -3.873 1 95.69 126 ILE A CA 1
ATOM 986 C C . ILE A 1 126 ? 3.461 -24.031 -2.736 1 95.69 126 ILE A C 1
ATOM 988 O O . ILE A 1 126 ? 4.516 -23.594 -2.264 1 95.69 126 ILE A O 1
ATOM 992 N N . ALA A 1 127 ? 2.883 -25.109 -2.355 1 94.69 127 ALA A N 1
ATOM 993 C CA . ALA A 1 127 ? 3.463 -25.922 -1.296 1 94.69 127 ALA A CA 1
ATOM 994 C C . ALA A 1 127 ? 4.836 -26.453 -1.701 1 94.69 127 ALA A C 1
ATOM 996 O O . ALA A 1 127 ? 5.766 -26.469 -0.891 1 94.69 127 ALA A O 1
ATOM 997 N N . LYS A 1 128 ? 4.906 -26.922 -2.916 1 92.38 128 LYS A N 1
ATOM 998 C CA . LYS A 1 128 ? 6.176 -27.422 -3.434 1 92.38 128 LYS A CA 1
ATOM 999 C C . LYS A 1 128 ? 7.246 -26.328 -3.418 1 92.38 128 LYS A C 1
ATOM 1001 O O . LYS A 1 128 ? 8.391 -26.578 -3.037 1 92.38 128 LYS A O 1
ATOM 1006 N N . TYR A 1 129 ? 6.824 -25.172 -3.863 1 93 129 TYR A N 1
ATOM 1007 C CA . TYR A 1 129 ? 7.785 -24.078 -3.895 1 93 129 TYR A CA 1
ATOM 1008 C C . TYR A 1 129 ? 8.266 -23.734 -2.49 1 93 129 TYR A C 1
ATOM 1010 O O . TYR A 1 129 ? 9.438 -23.391 -2.295 1 93 129 TYR A O 1
ATOM 1018 N N . LYS A 1 130 ? 7.309 -23.672 -1.489 1 87.06 130 LYS A N 1
ATOM 1019 C CA . LYS A 1 130 ? 7.629 -23.359 -0.1 1 87.06 130 LYS A CA 1
ATOM 1020 C C . LYS A 1 130 ? 8.555 -24.406 0.503 1 87.06 130 LYS A C 1
ATOM 1022 O O . LYS A 1 130 ? 9.297 -24.125 1.449 1 87.06 130 LYS A O 1
ATOM 1027 N N . GLY A 1 131 ? 8.641 -25.438 -0.06 1 78.88 131 GLY A N 1
ATOM 1028 C CA . GLY A 1 131 ? 9.406 -26.562 0.463 1 78.88 131 GLY A CA 1
ATOM 1029 C C . GLY A 1 131 ? 8.625 -27.406 1.456 1 78.88 131 GLY A C 1
ATOM 1030 O O . GLY A 1 131 ? 9.211 -28.031 2.34 1 78.88 131 GLY A O 1
ATOM 1031 N N . ILE A 1 132 ? 7.324 -27.094 1.683 1 63.09 132 ILE A N 1
ATOM 1032 C CA . ILE A 1 132 ? 6.504 -27.891 2.586 1 63.09 132 ILE A CA 1
ATOM 1033 C C . ILE A 1 132 ? 6.133 -29.219 1.915 1 63.09 132 ILE A C 1
ATOM 1035 O O . ILE A 1 132 ? 5.594 -29.219 0.805 1 63.09 132 ILE A O 1
ATOM 1039 N N . GLU A 1 133 ? 6.98 -30.172 1.83 1 51.94 133 GLU A N 1
ATOM 1040 C CA . GLU A 1 133 ? 6.684 -31.5 1.299 1 51.94 133 GLU A CA 1
ATOM 1041 C C . GLU A 1 133 ? 5.242 -31.906 1.594 1 51.94 133 GLU A C 1
ATOM 1043 O O . GLU A 1 133 ? 4.711 -31.594 2.662 1 51.94 133 GLU A O 1
ATOM 1048 N N . ALA A 1 134 ? 4.383 -32.062 0.651 1 49.38 134 ALA A N 1
ATOM 1049 C CA . ALA A 1 134 ? 3.094 -32.719 0.822 1 49.38 134 ALA A CA 1
ATOM 1050 C C . ALA A 1 134 ? 3.201 -33.875 1.798 1 49.38 134 ALA A C 1
ATOM 1052 O O . ALA A 1 134 ? 4.227 -34.562 1.849 1 49.38 134 ALA A O 1
ATOM 1053 N N . PRO A 1 135 ? 2.369 -33.875 2.9 1 43.72 135 PRO A N 1
ATOM 1054 C CA . PRO A 1 135 ? 2.467 -35.094 3.689 1 43.72 135 PRO A CA 1
ATOM 1055 C C . PRO A 1 135 ? 2.598 -36.344 2.822 1 43.72 135 PRO A C 1
ATOM 1057 O O . PRO A 1 135 ? 2.039 -36.406 1.723 1 43.72 135 PRO A O 1
ATOM 1060 N N . ALA A 1 136 ? 3.674 -37.188 3.027 1 40.97 136 ALA A N 1
ATOM 1061 C CA . ALA A 1 136 ? 3.746 -38.562 2.523 1 40.97 136 ALA A CA 1
ATOM 1062 C C . ALA A 1 136 ? 2.441 -39.312 2.777 1 40.97 136 ALA A C 1
ATOM 1064 O O . ALA A 1 136 ? 1.805 -39.125 3.818 1 40.97 136 ALA A O 1
ATOM 1065 N N . MET B 1 1 ? -13.398 11.133 21.234 1 56.97 1 MET B N 1
ATOM 1066 C CA . MET B 1 1 ? -12.414 11.047 20.141 1 56.97 1 MET B CA 1
ATOM 1067 C C . MET B 1 1 ? -12.766 12.016 19.016 1 56.97 1 MET B C 1
ATOM 1069 O O . MET B 1 1 ? -13.93 12.352 18.828 1 56.97 1 MET B O 1
ATOM 1073 N N . SER B 1 2 ? -11.742 12.914 18.594 1 67.75 2 SER B N 1
ATOM 1074 C CA . SER B 1 2 ? -12.016 13.977 17.625 1 67.75 2 SER B CA 1
ATOM 1075 C C . SER B 1 2 ? -12.57 13.406 16.328 1 67.75 2 SER B C 1
ATOM 1077 O O . SER B 1 2 ? -12.336 12.234 16 1 67.75 2 SER B O 1
ATOM 1079 N N . GLU B 1 3 ? -13.578 14.086 15.727 1 88.94 3 GLU B N 1
ATOM 1080 C CA . GLU B 1 3 ? -14.141 13.781 14.414 1 88.94 3 GLU B CA 1
ATOM 1081 C C . GLU B 1 3 ? -13.047 13.547 13.383 1 88.94 3 GLU B C 1
ATOM 1083 O O . GLU B 1 3 ? -12.062 14.297 13.336 1 88.94 3 GLU B O 1
ATOM 1088 N N . PRO B 1 4 ? -13.141 12.523 12.664 1 96.62 4 PRO B N 1
ATOM 1089 C CA . PRO B 1 4 ? -12.109 12.273 11.656 1 96.62 4 PRO B CA 1
ATOM 1090 C C . PRO B 1 4 ? -12.062 13.344 10.57 1 96.62 4 PRO B C 1
ATOM 1092 O O . PRO B 1 4 ? -13.078 13.992 10.297 1 96.62 4 PRO B O 1
ATOM 1095 N N . PHE B 1 5 ? -10.875 13.68 10.102 1 97.75 5 PHE B N 1
ATOM 1096 C CA . PHE B 1 5 ? -10.719 14.461 8.883 1 97.75 5 PHE B CA 1
ATOM 1097 C C . PHE B 1 5 ? -11.125 13.641 7.66 1 97.75 5 PHE B C 1
ATOM 1099 O O . PHE B 1 5 ? -10.578 12.562 7.418 1 97.75 5 PHE B O 1
ATOM 1106 N N . THR B 1 6 ? -12.078 14.086 6.855 1 98.44 6 THR B N 1
ATOM 1107 C CA . THR B 1 6 ? -12.617 13.258 5.781 1 98.44 6 THR B CA 1
ATOM 1108 C C . THR B 1 6 ? -12.445 13.953 4.434 1 98.44 6 THR B C 1
ATOM 1110 O O . THR B 1 6 ? -12.641 15.164 4.32 1 98.44 6 THR B O 1
ATOM 1113 N N . VAL B 1 7 ? -12.109 13.211 3.432 1 98.56 7 VAL B N 1
ATOM 1114 C CA . VAL B 1 7 ? -12 13.703 2.061 1 98.56 7 VAL B CA 1
ATOM 1115 C C . VAL B 1 7 ? -12.719 12.734 1.112 1 98.56 7 VAL B C 1
ATOM 1117 O O . VAL B 1 7 ? -12.648 11.516 1.285 1 98.56 7 VAL B O 1
ATOM 1120 N N . SER B 1 8 ? -13.391 13.266 0.107 1 98.5 8 SER B N 1
ATOM 1121 C CA . SER B 1 8 ? -13.992 12.461 -0.95 1 98.5 8 SER B CA 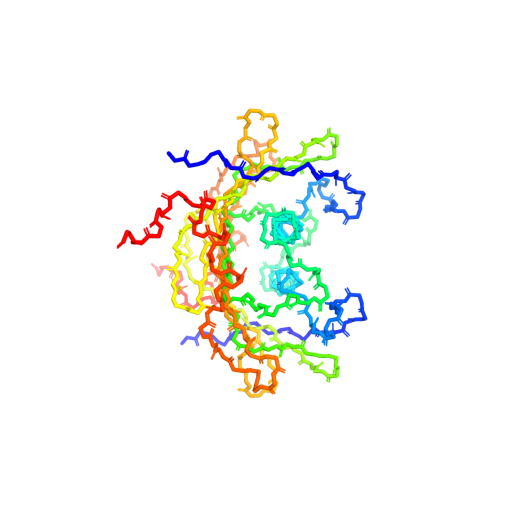1
ATOM 1122 C C . SER B 1 8 ? -13.016 12.234 -2.1 1 98.5 8 SER B C 1
ATOM 1124 O O . SER B 1 8 ? -12.328 13.164 -2.527 1 98.5 8 SER B O 1
ATOM 1126 N N . ILE B 1 9 ? -12.984 11.039 -2.559 1 97.81 9 ILE B N 1
ATOM 1127 C CA . ILE B 1 9 ? -12.062 10.703 -3.639 1 97.81 9 ILE B CA 1
ATOM 1128 C C . ILE B 1 9 ? -12.844 10.133 -4.82 1 97.81 9 ILE B C 1
ATOM 1130 O O . ILE B 1 9 ? -13.422 9.047 -4.73 1 97.81 9 ILE B O 1
ATOM 1134 N N . PRO B 1 10 ? -12.828 10.797 -5.934 1 97.44 10 PRO B N 1
ATOM 1135 C CA . PRO B 1 10 ? -13.484 10.219 -7.109 1 97.44 10 PRO B CA 1
ATOM 1136 C C . PRO B 1 10 ? -12.734 9.008 -7.664 1 97.44 10 PRO B C 1
ATOM 1138 O O . PRO B 1 10 ? -11.5 9.016 -7.727 1 97.44 10 PRO B O 1
ATOM 1141 N N . VAL B 1 11 ? -13.5 7.977 -8.047 1 98.5 11 VAL B N 1
ATOM 1142 C CA . VAL B 1 11 ? -12.906 6.816 -8.703 1 98.5 11 VAL B CA 1
ATOM 1143 C C . VAL B 1 11 ? -12.648 7.133 -10.172 1 98.5 11 VAL B C 1
ATOM 1145 O O . VAL B 1 11 ? -13.578 7.434 -10.922 1 98.5 11 VAL B O 1
ATOM 1148 N N . ARG B 1 12 ? -11.445 7.027 -10.602 1 97.94 12 ARG B N 1
ATOM 1149 C CA . ARG B 1 12 ? -11.062 7.289 -11.984 1 97.94 12 ARG B CA 1
ATOM 1150 C C . ARG B 1 12 ? -10.969 5.992 -12.781 1 97.94 12 ARG B C 1
ATOM 1152 O O . ARG B 1 12 ? -10.797 4.918 -12.203 1 97.94 12 ARG B O 1
ATOM 1159 N N . TYR B 1 13 ? -11 6.117 -14.078 1 97.5 13 TYR B N 1
ATOM 1160 C CA . TYR B 1 13 ? -10.914 4.949 -14.945 1 97.5 13 TYR B CA 1
ATOM 1161 C C . TYR B 1 13 ? -9.586 4.223 -14.75 1 97.5 13 TYR B C 1
ATOM 1163 O O . TYR B 1 13 ? -9.547 2.992 -14.703 1 97.5 13 TYR B O 1
ATOM 1171 N N . ARG B 1 14 ? -8.5 4.898 -14.547 1 97 14 ARG B N 1
ATOM 1172 C CA . ARG B 1 14 ? -7.16 4.32 -14.43 1 97 14 ARG B CA 1
ATOM 1173 C C . ARG B 1 14 ? -6.973 3.648 -13.078 1 97 14 ARG B C 1
ATOM 1175 O O . ARG B 1 14 ? -5.957 2.99 -12.836 1 97 14 ARG B O 1
ATOM 1182 N N . ASP B 1 15 ? -7.938 3.908 -12.148 1 98.31 15 ASP B N 1
ATOM 1183 C CA . ASP B 1 15 ? -7.852 3.285 -10.828 1 98.31 15 ASP B CA 1
ATOM 1184 C C . ASP B 1 15 ? -8.281 1.821 -10.883 1 98.31 15 ASP B C 1
ATOM 1186 O O . ASP B 1 15 ? -8.039 1.063 -9.945 1 98.31 15 ASP B O 1
ATOM 1190 N N . LEU B 1 16 ? -8.984 1.459 -11.938 1 97.69 16 LEU B N 1
ATOM 1191 C CA . LEU B 1 16 ? -9.664 0.168 -12.016 1 97.69 16 LEU B CA 1
ATOM 1192 C C . LEU B 1 16 ? -8.734 -0.899 -12.578 1 97.69 16 LEU B C 1
ATOM 1194 O O . LEU B 1 16 ? -7.961 -0.629 -13.5 1 97.69 16 LEU B O 1
ATOM 1198 N N . ASP B 1 17 ? -8.844 -2.061 -12 1 94.19 17 ASP B N 1
ATOM 1199 C CA . ASP B 1 17 ? -8.102 -3.201 -12.531 1 94.19 17 ASP B CA 1
ATOM 1200 C C . ASP B 1 17 ? -8.938 -3.971 -13.555 1 94.19 17 ASP B C 1
ATOM 1202 O O . ASP B 1 17 ? -10.055 -3.574 -13.875 1 94.19 17 ASP B O 1
ATOM 1206 N N . PRO B 1 18 ? -8.422 -5.066 -14.133 1 90 18 PRO B N 1
ATOM 1207 C CA . PRO B 1 18 ? -9.141 -5.777 -15.195 1 90 18 PRO B CA 1
ATOM 1208 C C . PRO B 1 18 ? -10.453 -6.387 -14.711 1 90 18 PRO B C 1
ATOM 1210 O O . PRO B 1 18 ? -11.289 -6.785 -15.523 1 90 18 PRO B O 1
ATOM 1213 N N . LEU B 1 19 ? -10.617 -6.5 -13.406 1 88.31 19 LEU B N 1
ATOM 1214 C CA . LEU B 1 19 ? -11.859 -7.031 -12.852 1 88.31 19 LEU B CA 1
ATOM 1215 C C . LEU B 1 19 ? -12.836 -5.902 -12.523 1 88.31 19 LEU B C 1
ATOM 1217 O O . LEU B 1 19 ? -13.875 -6.137 -11.898 1 88.31 19 LEU B O 1
ATOM 1221 N N . ASN B 1 20 ? -12.453 -4.695 -12.805 1 92.44 20 ASN B N 1
ATOM 1222 C CA . ASN B 1 20 ? -13.258 -3.486 -12.68 1 92.44 20 ASN B CA 1
ATOM 1223 C C . ASN B 1 20 ? -13.43 -3.072 -11.227 1 92.44 20 ASN B C 1
ATOM 1225 O O . ASN B 1 20 ? -14.469 -2.529 -10.844 1 92.44 20 ASN B O 1
ATOM 1229 N N . HIS B 1 21 ? -12.516 -3.404 -10.438 1 96.25 21 HIS B N 1
ATOM 1230 C CA . HIS B 1 21 ? -12.383 -2.912 -9.07 1 96.25 21 HIS B CA 1
ATOM 1231 C C . HIS B 1 21 ? -11.234 -1.922 -8.945 1 96.25 21 HIS B C 1
ATOM 1233 O O . HIS B 1 21 ? -10.258 -2.002 -9.703 1 96.25 21 HIS B O 1
ATOM 1239 N N . VAL B 1 22 ? -11.391 -0.987 -8.039 1 98.44 22 VAL B N 1
ATOM 1240 C CA . VAL B 1 22 ? -10.211 -0.199 -7.723 1 98.44 22 VAL B CA 1
ATOM 1241 C C . VAL B 1 22 ? -9.07 -1.125 -7.289 1 98.44 22 VAL B C 1
ATOM 1243 O O . VAL B 1 22 ? -9.242 -1.946 -6.387 1 98.44 22 VAL B O 1
ATOM 1246 N N . ASN B 1 23 ? -7.957 -1.011 -7.918 1 98.25 23 ASN B N 1
ATOM 1247 C CA . ASN B 1 23 ? -6.793 -1.837 -7.617 1 98.25 23 ASN B CA 1
ATOM 1248 C C . ASN B 1 23 ? -6.316 -1.628 -6.18 1 98.25 23 ASN B C 1
ATOM 1250 O O . ASN B 1 23 ? -6.289 -0.499 -5.691 1 98.25 23 ASN B O 1
ATOM 1254 N N . HIS B 1 24 ? -5.906 -2.73 -5.562 1 98.38 24 HIS B N 1
ATOM 1255 C CA . HIS B 1 24 ? -5.531 -2.688 -4.156 1 98.38 24 HIS B CA 1
ATOM 1256 C C . HIS B 1 24 ? -4.43 -1.661 -3.91 1 98.38 24 HIS B C 1
ATOM 1258 O O . HIS B 1 24 ? -4.391 -1.024 -2.854 1 98.38 24 HIS B O 1
ATOM 1264 N N . ALA B 1 25 ? -3.5 -1.505 -4.875 1 98.56 25 ALA B N 1
ATOM 1265 C CA . ALA B 1 25 ? -2.393 -0.564 -4.723 1 98.56 25 ALA B CA 1
ATOM 1266 C C . ALA B 1 25 ? -2.893 0.877 -4.723 1 98.56 25 ALA B C 1
ATOM 1268 O O . ALA B 1 25 ? -2.279 1.754 -4.109 1 98.56 25 ALA B O 1
ATOM 1269 N N . VAL B 1 26 ? -3.959 1.124 -5.418 1 98.75 26 VAL B N 1
ATOM 1270 C CA . VAL B 1 26 ? -4.504 2.471 -5.559 1 98.75 26 VAL B CA 1
ATOM 1271 C C . VAL B 1 26 ? -5.023 2.963 -4.211 1 98.75 26 VAL B C 1
ATOM 1273 O O . VAL B 1 26 ? -5.02 4.164 -3.936 1 98.75 26 VAL B O 1
ATOM 1276 N N . TYR B 1 27 ? -5.418 2.064 -3.307 1 98.94 27 TYR B N 1
ATOM 1277 C CA . TYR B 1 27 ? -5.879 2.441 -1.975 1 98.94 27 TYR B CA 1
ATOM 1278 C C . TYR B 1 27 ? -4.82 3.256 -1.24 1 98.94 27 TYR B C 1
ATOM 1280 O O . TYR B 1 27 ? -5.145 4.207 -0.529 1 98.94 27 TYR B O 1
ATOM 1288 N N . ALA B 1 28 ? -3.584 2.848 -1.435 1 98.88 28 ALA B N 1
ATOM 1289 C CA . ALA B 1 28 ? -2.492 3.6 -0.818 1 98.88 28 ALA B CA 1
ATOM 1290 C C . ALA B 1 28 ? -2.492 5.051 -1.289 1 98.88 28 ALA B C 1
ATOM 1292 O O . ALA B 1 28 ? -2.199 5.961 -0.511 1 98.88 28 ALA B O 1
ATOM 1293 N N . SER B 1 29 ? -2.807 5.273 -2.541 1 98.69 29 SER B N 1
ATOM 1294 C CA . SER B 1 29 ? -2.877 6.629 -3.078 1 98.69 29 SER B CA 1
ATOM 1295 C C . SER B 1 29 ? -4.055 7.398 -2.488 1 98.69 29 SER B C 1
ATOM 1297 O O . SER B 1 29 ? -3.971 8.609 -2.291 1 98.69 29 SER B O 1
ATOM 1299 N N . TYR B 1 30 ? -5.145 6.719 -2.262 1 98.88 30 TYR B N 1
ATOM 1300 C CA . TYR B 1 30 ? -6.277 7.367 -1.606 1 98.88 30 TYR B CA 1
ATOM 1301 C C . TYR B 1 30 ? -5.891 7.863 -0.219 1 98.88 30 TYR B C 1
ATOM 1303 O O . TYR B 1 30 ? -6.234 8.984 0.162 1 98.88 30 TYR B O 1
ATOM 1311 N N . LEU B 1 31 ? -5.176 7.02 0.51 1 98.88 31 LEU B N 1
ATOM 1312 C CA . LEU B 1 31 ? -4.703 7.426 1.828 1 98.88 31 LEU B CA 1
ATOM 1313 C C . LEU B 1 31 ? -3.803 8.656 1.726 1 98.88 31 LEU B C 1
ATOM 1315 O O . LEU B 1 31 ? -3.865 9.547 2.572 1 98.88 31 LEU B O 1
ATOM 1319 N N . GLU B 1 32 ? -2.967 8.617 0.713 1 98.19 32 GLU B N 1
ATOM 1320 C CA . GLU B 1 32 ? -2.045 9.734 0.496 1 98.19 32 GLU B CA 1
ATOM 1321 C C . GLU B 1 32 ? -2.797 11.039 0.279 1 98.19 32 GLU B C 1
ATOM 1323 O O . GLU B 1 32 ? -2.404 12.086 0.803 1 98.19 32 GLU B O 1
ATOM 1328 N N . VAL B 1 33 ? -3.844 11.031 -0.495 1 97.88 33 VAL B N 1
ATOM 1329 C CA . VAL B 1 33 ? -4.645 12.227 -0.73 1 97.88 33 VAL B CA 1
ATOM 1330 C C . VAL B 1 33 ? -5.164 12.766 0.598 1 97.88 33 VAL B C 1
ATOM 1332 O O . VAL B 1 33 ? -5.023 13.961 0.886 1 97.88 33 VAL B O 1
ATOM 1335 N N . ALA B 1 34 ? -5.707 11.883 1.426 1 98.56 34 ALA B N 1
ATOM 1336 C CA . ALA B 1 34 ? -6.23 12.297 2.725 1 98.56 34 ALA B CA 1
ATOM 1337 C C . ALA B 1 34 ? -5.121 12.867 3.607 1 98.56 34 ALA B C 1
ATOM 1339 O O . ALA B 1 34 ? -5.309 13.891 4.266 1 98.56 34 ALA B O 1
ATOM 1340 N N . ARG B 1 35 ? -4.004 12.188 3.615 1 97.88 35 ARG B N 1
ATOM 1341 C CA . ARG B 1 35 ? -2.875 12.609 4.438 1 97.88 35 ARG B CA 1
ATOM 1342 C C . ARG B 1 35 ? -2.363 13.977 3.998 1 97.88 35 ARG B C 1
ATOM 1344 O O . ARG B 1 35 ? -2.141 14.859 4.832 1 97.88 35 ARG B O 1
ATOM 1351 N N . THR B 1 36 ? -2.201 14.18 2.703 1 96.88 36 THR B N 1
ATOM 1352 C CA . THR B 1 36 ? -1.677 15.438 2.188 1 96.88 36 THR B CA 1
ATOM 1353 C C . THR B 1 36 ? -2.664 16.578 2.432 1 96.88 36 THR B C 1
ATOM 1355 O O . THR B 1 36 ? -2.268 17.672 2.82 1 96.88 36 THR B O 1
ATOM 1358 N N . ASP B 1 37 ? -3.934 16.328 2.244 1 97.69 37 ASP B N 1
ATOM 1359 C CA . ASP B 1 37 ? -4.953 17.344 2.527 1 97.69 37 ASP B CA 1
ATOM 1360 C C . ASP B 1 37 ? -4.973 17.703 4.012 1 97.69 37 ASP B C 1
ATOM 1362 O O . ASP B 1 37 ? -5.117 18.875 4.367 1 97.69 37 ASP B O 1
ATOM 1366 N N . PHE B 1 38 ? -4.859 16.672 4.848 1 98.12 38 PHE B N 1
ATOM 1367 C CA . PHE B 1 38 ? -4.816 16.922 6.281 1 98.12 38 PHE B CA 1
ATOM 1368 C C . PHE B 1 38 ? -3.641 17.828 6.637 1 98.12 38 PHE B C 1
ATOM 1370 O O . PHE B 1 38 ? -3.803 18.812 7.359 1 98.12 38 PHE B O 1
ATOM 1377 N N . LEU B 1 39 ? -2.5 17.469 6.133 1 97.12 39 LEU B N 1
ATOM 1378 C CA . LEU B 1 39 ? -1.299 18.25 6.422 1 97.12 39 LEU B CA 1
ATOM 1379 C C . LEU B 1 39 ? -1.444 19.688 5.926 1 97.12 39 LEU B C 1
ATOM 1381 O O . LEU B 1 39 ? -1.014 20.625 6.598 1 97.12 39 LEU B O 1
ATOM 1385 N N . GLU B 1 40 ? -2.078 19.828 4.809 1 96.88 40 GLU B N 1
ATOM 1386 C CA . GLU B 1 40 ? -2.25 21.156 4.238 1 96.88 40 GLU B CA 1
ATOM 1387 C C . GLU B 1 40 ? -3.33 21.938 4.984 1 96.88 40 GLU B C 1
ATOM 1389 O O . GLU B 1 40 ? -3.088 23.062 5.441 1 96.88 40 GLU B O 1
ATOM 1394 N N . GLU B 1 41 ? -4.477 21.375 5.207 1 96.88 41 GLU B N 1
ATOM 1395 C CA . GLU B 1 41 ? -5.66 22.094 5.672 1 96.88 41 GLU B CA 1
ATOM 1396 C C . GLU B 1 41 ? -5.676 22.219 7.191 1 96.88 41 GLU B C 1
ATOM 1398 O O . GLU B 1 41 ? -6.184 23.203 7.738 1 96.88 41 GLU B O 1
ATOM 1403 N N . VAL B 1 42 ? -5.137 21.203 7.84 1 95.5 42 VAL B N 1
ATOM 1404 C CA . VAL B 1 42 ? -5.223 21.172 9.297 1 95.5 42 VAL B CA 1
ATOM 1405 C C . VAL B 1 42 ? -3.887 21.578 9.906 1 95.5 42 VAL B C 1
ATOM 1407 O O . VAL B 1 42 ? -3.844 22.422 10.812 1 95.5 42 VAL B O 1
ATOM 1410 N N . VAL B 1 43 ? -2.848 21.078 9.422 1 95.88 43 VAL B N 1
ATOM 1411 C CA . VAL B 1 43 ? -1.532 21.344 10 1 95.88 43 VAL B CA 1
ATOM 1412 C C . VAL B 1 43 ? -0.978 22.656 9.453 1 95.88 43 VAL B C 1
ATOM 1414 O O . VAL B 1 43 ? -0.223 23.344 10.133 1 95.88 43 VAL B O 1
ATOM 1417 N N . GLY B 1 44 ? -1.308 22.984 8.18 1 95.62 44 GLY B N 1
ATOM 1418 C CA . GLY B 1 44 ? -0.902 24.25 7.594 1 95.62 44 GLY B CA 1
ATOM 1419 C C . GLY B 1 44 ? 0.42 24.172 6.852 1 95.62 44 GLY B C 1
ATOM 1420 O O . GLY B 1 44 ? 1.131 25.172 6.73 1 95.62 44 GLY B O 1
ATOM 1421 N N . VAL B 1 45 ? 0.749 22.938 6.438 1 93.12 45 VAL B N 1
ATOM 1422 C CA . VAL B 1 45 ? 1.982 22.766 5.68 1 93.12 45 VAL B CA 1
ATOM 1423 C C . VAL B 1 45 ? 1.655 22.531 4.207 1 93.12 45 VAL B C 1
ATOM 1425 O O . VAL B 1 45 ? 0.85 21.656 3.871 1 93.12 45 VAL B O 1
ATOM 1428 N N . ALA B 1 46 ? 2.346 23.266 3.387 1 89.56 46 ALA B N 1
ATOM 1429 C CA . ALA B 1 46 ? 2.15 23.094 1.95 1 89.56 46 ALA B CA 1
ATOM 1430 C C . ALA B 1 46 ? 2.777 21.797 1.466 1 89.56 46 ALA B C 1
A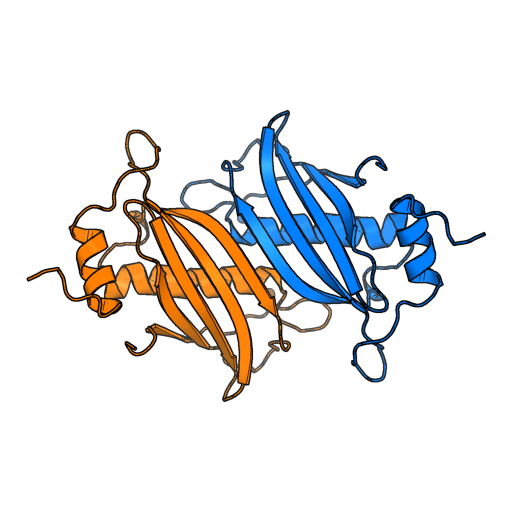TOM 1432 O O . ALA B 1 46 ? 3.793 21.344 2.006 1 89.56 46 ALA B O 1
ATOM 1433 N N . PRO B 1 47 ? 2.199 21.203 0.421 1 85.25 47 PRO B N 1
ATOM 1434 C CA . PRO B 1 47 ? 2.693 19.906 -0.083 1 85.25 47 PRO B CA 1
ATOM 1435 C C . PRO B 1 47 ? 4.184 19.938 -0.41 1 85.25 47 PRO B C 1
ATOM 1437 O O . PRO B 1 47 ? 4.891 18.953 -0.162 1 85.25 47 PRO B O 1
ATOM 1440 N N . GLU B 1 48 ? 4.625 21 -0.92 1 84.62 48 GLU B N 1
ATOM 1441 C CA . GLU B 1 48 ? 6.02 21.109 -1.338 1 84.62 48 GLU B CA 1
ATOM 1442 C C . GLU B 1 48 ? 6.949 21.234 -0.134 1 84.62 48 GLU B C 1
ATOM 1444 O O . GLU B 1 48 ? 8.164 21.078 -0.264 1 84.62 48 GLU B O 1
ATOM 1449 N N . ASP B 1 49 ? 6.371 21.5 1.03 1 86.62 49 ASP B N 1
ATOM 1450 C CA . ASP B 1 49 ? 7.172 21.719 2.232 1 86.62 49 ASP B CA 1
ATOM 1451 C C . ASP B 1 49 ? 7.094 20.5 3.162 1 86.62 49 ASP B C 1
ATOM 1453 O O . ASP B 1 49 ? 7.668 20.516 4.25 1 86.62 49 ASP B O 1
ATOM 1457 N N . ILE B 1 50 ? 6.34 19.531 2.73 1 84.06 50 ILE B N 1
ATOM 1458 C CA . ILE B 1 50 ? 6.188 18.328 3.549 1 84.06 50 ILE B CA 1
ATOM 1459 C C . ILE B 1 50 ? 7.523 17.609 3.645 1 84.06 50 ILE B C 1
ATOM 1461 O O . ILE B 1 50 ? 8.133 17.281 2.625 1 84.06 50 ILE B O 1
ATOM 1465 N N . SER B 1 51 ? 7.996 17.375 4.855 1 91 51 SER B N 1
ATOM 1466 C CA . SER B 1 51 ? 9.281 16.734 5.125 1 91 51 SER B CA 1
ATOM 1467 C C . SER B 1 51 ? 9.094 15.43 5.891 1 91 51 SER B C 1
ATOM 1469 O O . SER B 1 51 ? 9.781 15.18 6.883 1 91 51 SER B O 1
ATOM 1471 N N . PHE B 1 52 ? 8.18 14.641 5.434 1 94.5 52 PHE B N 1
ATOM 1472 C CA . PHE B 1 52 ? 7.902 13.344 6.035 1 94.5 52 PHE B CA 1
ATOM 1473 C C . PHE B 1 52 ? 8.234 12.211 5.066 1 94.5 52 PHE B C 1
ATOM 1475 O O . PHE B 1 52 ? 8.078 12.367 3.852 1 94.5 52 PHE B O 1
ATOM 1482 N N . VAL B 1 53 ? 8.648 11.156 5.605 1 95.81 53 VAL B N 1
ATOM 1483 C CA . VAL B 1 53 ? 8.711 9.898 4.867 1 95.81 53 VAL B CA 1
ATOM 1484 C C . VAL B 1 53 ? 7.73 8.891 5.469 1 95.81 53 VAL B C 1
ATOM 1486 O O . VAL B 1 53 ? 7.359 9 6.641 1 95.81 53 VAL B O 1
ATOM 1489 N N . ILE B 1 54 ? 7.254 8.008 4.645 1 98.31 54 ILE B N 1
ATOM 1490 C CA . ILE B 1 54 ? 6.438 6.91 5.137 1 98.31 54 ILE B CA 1
ATOM 1491 C C . ILE B 1 54 ? 7.336 5.77 5.609 1 98.31 54 ILE B C 1
ATOM 1493 O O . ILE B 1 54 ? 8.133 5.238 4.836 1 98.31 54 ILE B O 1
ATOM 1497 N N . ALA B 1 55 ? 7.223 5.426 6.836 1 98.56 55 ALA B N 1
ATOM 1498 C CA . ALA B 1 55 ? 8.016 4.332 7.395 1 98.56 55 ALA B CA 1
ATOM 1499 C C . ALA B 1 55 ? 7.27 3.006 7.277 1 98.56 55 ALA B C 1
ATOM 1501 O O . ALA B 1 55 ? 7.891 1.95 7.129 1 98.56 55 ALA B O 1
ATOM 1502 N N . ASN B 1 56 ? 5.984 3.082 7.41 1 98.94 56 ASN B N 1
ATOM 1503 C CA . ASN B 1 56 ? 5.156 1.881 7.371 1 98.94 56 ASN B CA 1
ATOM 1504 C C . ASN B 1 56 ? 3.775 2.172 6.793 1 98.94 56 ASN B C 1
ATOM 1506 O O . ASN B 1 56 ? 3.219 3.248 7.016 1 98.94 56 ASN B O 1
ATOM 1510 N N . LEU B 1 57 ? 3.252 1.254 6.074 1 98.94 57 LEU B N 1
ATOM 1511 C CA . LEU B 1 57 ? 1.893 1.248 5.547 1 98.94 57 LEU B CA 1
ATOM 1512 C C . LEU B 1 57 ? 1.242 -0.118 5.73 1 98.94 57 LEU B C 1
ATOM 1514 O O . LEU B 1 57 ? 1.831 -1.144 5.383 1 98.94 57 LEU B O 1
ATOM 1518 N N . GLU B 1 58 ? 0.101 -0.128 6.273 1 98.94 58 GLU B N 1
ATOM 1519 C CA . GLU B 1 58 ? -0.698 -1.347 6.363 1 98.94 58 GLU B CA 1
ATOM 1520 C C . GLU B 1 58 ? -2.143 -1.091 5.945 1 98.94 58 GLU B C 1
ATOM 1522 O O . GLU B 1 58 ? -2.742 -0.088 6.344 1 98.94 58 GLU B O 1
ATOM 1527 N N . ILE B 1 59 ? -2.689 -1.938 5.152 1 98.94 59 ILE B N 1
ATOM 1528 C CA . ILE B 1 59 ? -4.078 -1.851 4.711 1 98.94 59 ILE B CA 1
ATOM 1529 C C . ILE B 1 59 ? -4.766 -3.199 4.902 1 98.94 59 ILE B C 1
ATOM 1531 O O . ILE B 1 59 ? -4.223 -4.238 4.52 1 98.94 59 ILE B O 1
ATOM 1535 N N . ASP B 1 60 ? -5.883 -3.207 5.48 1 98.94 60 ASP B N 1
ATOM 1536 C CA . ASP B 1 60 ? -6.801 -4.34 5.531 1 98.94 60 ASP B CA 1
ATOM 1537 C C . ASP B 1 60 ? -7.992 -4.129 4.598 1 98.94 60 ASP B C 1
ATOM 1539 O O . ASP B 1 60 ? -8.797 -3.219 4.809 1 98.94 60 ASP B O 1
ATOM 1543 N N . TYR B 1 61 ? -8.094 -4.961 3.617 1 98.81 61 TYR B N 1
ATOM 1544 C CA . TYR B 1 61 ? -9.141 -4.832 2.617 1 98.81 61 TYR B CA 1
ATOM 1545 C C . TYR B 1 61 ? -10.375 -5.641 3.012 1 98.81 61 TYR B C 1
ATOM 1547 O O . TYR B 1 61 ? -10.266 -6.812 3.377 1 98.81 61 TYR B O 1
ATOM 1555 N N . ARG B 1 62 ? -11.516 -5.035 2.861 1 97.94 62 ARG B N 1
ATOM 1556 C CA . ARG B 1 62 ? -12.719 -5.691 3.359 1 97.94 62 ARG B CA 1
ATOM 1557 C C . ARG B 1 62 ? -13.719 -5.934 2.23 1 97.94 62 ARG B C 1
ATOM 1559 O O . ARG B 1 62 ? -14.32 -7.008 2.152 1 97.94 62 ARG B O 1
ATOM 1566 N N . ARG B 1 63 ? -13.945 -4.969 1.416 1 96.06 63 ARG B N 1
ATOM 1567 C CA . ARG B 1 63 ? -14.812 -5.105 0.252 1 96.06 63 ARG B CA 1
ATOM 1568 C C . ARG B 1 63 ? -14.297 -4.273 -0.917 1 96.06 63 ARG B C 1
ATOM 1570 O O . ARG B 1 63 ? -13.602 -3.275 -0.717 1 96.06 63 ARG B O 1
ATOM 1577 N N . PRO B 1 64 ? -14.641 -4.668 -2.113 1 96.62 64 PRO B N 1
ATOM 1578 C CA . PRO B 1 64 ? -14.141 -3.932 -3.275 1 96.62 64 PRO B CA 1
ATOM 1579 C C . PRO B 1 64 ? -14.789 -2.557 -3.424 1 96.62 64 PRO B C 1
ATOM 1581 O O . PRO B 1 64 ? -15.93 -2.354 -2.988 1 96.62 64 PRO B O 1
ATOM 1584 N N . VAL B 1 65 ? -14.023 -1.567 -3.9 1 98.56 65 VAL B N 1
ATOM 1585 C CA . VAL B 1 65 ? -14.523 -0.3 -4.422 1 98.56 65 VAL B CA 1
ATOM 1586 C C . VAL B 1 65 ? -14.641 -0.378 -5.945 1 98.56 65 VAL B C 1
ATOM 1588 O O . VAL B 1 65 ? -13.727 -0.857 -6.617 1 98.56 65 VAL B O 1
ATOM 1591 N N . VAL B 1 66 ? -15.727 0.02 -6.508 1 97.69 66 VAL B N 1
ATOM 1592 C CA . VAL B 1 66 ? -15.977 -0.147 -7.934 1 97.69 66 VAL B CA 1
ATOM 1593 C C . VAL B 1 66 ? -16.312 1.203 -8.562 1 97.69 66 VAL B C 1
ATOM 1595 O O . VAL B 1 66 ? -16.5 2.195 -7.852 1 97.69 66 VAL B O 1
ATOM 1598 N N . LYS B 1 67 ? -16.344 1.1 -9.891 1 96.62 67 LYS B N 1
ATOM 1599 C CA . LYS B 1 67 ? -16.766 2.307 -10.594 1 96.62 67 LYS B CA 1
ATOM 1600 C C . LYS B 1 67 ? -18.188 2.705 -10.195 1 96.62 67 LYS B C 1
ATOM 1602 O O . LYS B 1 67 ? -19.078 1.853 -10.086 1 96.62 67 LYS B O 1
ATOM 1607 N N . GLY B 1 68 ? -18.422 3.99 -10.039 1 95.5 68 GLY B N 1
ATOM 1608 C CA . GLY B 1 68 ? -19.719 4.484 -9.602 1 95.5 68 GLY B CA 1
ATOM 1609 C C . GLY B 1 68 ? -19.781 4.746 -8.109 1 95.5 68 GLY B C 1
ATOM 1610 O O . GLY B 1 68 ? -20.656 5.477 -7.637 1 95.5 68 GLY B O 1
ATOM 1611 N N . ASP B 1 69 ? -18.906 4.055 -7.367 1 97.44 69 ASP B N 1
ATOM 1612 C CA . ASP B 1 69 ? -18.812 4.371 -5.945 1 97.44 69 ASP B CA 1
ATOM 1613 C C . ASP B 1 69 ? -18.25 5.777 -5.738 1 97.44 69 ASP B C 1
ATOM 1615 O O . ASP B 1 69 ? -17.609 6.336 -6.637 1 97.44 69 ASP B O 1
ATOM 1619 N N . ASP B 1 70 ? -18.453 6.309 -4.574 1 97.25 70 ASP B N 1
ATOM 1620 C CA . ASP B 1 70 ? -17.906 7.586 -4.125 1 97.25 70 ASP B CA 1
ATOM 1621 C C . ASP B 1 70 ? -17.172 7.43 -2.793 1 97.25 70 ASP B C 1
ATOM 1623 O O . ASP B 1 70 ? -17.672 7.887 -1.755 1 97.25 70 ASP B O 1
ATOM 1627 N N . PRO B 1 71 ? -16 6.902 -2.838 1 98.69 71 PRO B N 1
ATOM 1628 C CA . PRO B 1 71 ? -15.32 6.613 -1.573 1 98.69 71 PRO B CA 1
ATOM 1629 C C . PRO B 1 71 ? -14.906 7.879 -0.827 1 98.69 71 PRO B C 1
ATOM 1631 O O . PRO B 1 71 ? -14.594 8.898 -1.453 1 98.69 71 PRO B O 1
ATOM 1634 N N . GLU B 1 72 ? -14.961 7.754 0.466 1 98.81 72 GLU B N 1
ATOM 1635 C CA . GLU B 1 72 ? -14.438 8.742 1.398 1 98.81 72 GLU B CA 1
ATOM 1636 C C . GLU B 1 72 ? -13.344 8.148 2.277 1 98.81 72 GLU B C 1
ATOM 1638 O O . GLU B 1 72 ? -13.469 7.016 2.756 1 98.81 72 GLU B O 1
ATOM 1643 N N . VAL B 1 73 ? -12.336 8.898 2.445 1 98.94 73 VAL B N 1
ATOM 1644 C CA . VAL B 1 73 ? -11.289 8.484 3.379 1 98.94 73 VAL B CA 1
ATOM 1645 C C . VAL B 1 73 ? -11.406 9.289 4.672 1 98.94 73 VAL B C 1
ATOM 1647 O O . VAL B 1 73 ? -11.375 10.523 4.645 1 98.94 73 VAL B O 1
ATOM 1650 N N . ALA B 1 74 ? -11.562 8.578 5.727 1 98.81 74 ALA B N 1
ATOM 1651 C CA . ALA B 1 74 ? -11.562 9.164 7.062 1 98.81 74 ALA B CA 1
ATOM 1652 C C . ALA B 1 74 ? -10.219 8.953 7.758 1 98.81 74 ALA B C 1
ATOM 1654 O O . ALA B 1 74 ? -9.75 7.82 7.879 1 98.81 74 ALA B O 1
ATOM 1655 N N . LEU B 1 75 ? -9.617 10.047 8.195 1 98.69 75 LEU B N 1
ATOM 1656 C CA . LEU B 1 75 ? -8.297 10.023 8.805 1 98.69 75 LEU B CA 1
ATOM 1657 C C . LEU B 1 75 ? -8.359 10.469 10.266 1 98.69 75 LEU B C 1
ATOM 1659 O O . LEU B 1 75 ? -9.008 11.461 10.586 1 98.69 75 LEU B O 1
ATOM 1663 N N . ARG B 1 76 ? -7.75 9.703 11.125 1 97.75 76 ARG B N 1
ATOM 1664 C CA . ARG B 1 76 ? -7.555 10.023 12.531 1 97.75 76 ARG B CA 1
ATOM 1665 C C . ARG B 1 76 ? -6.082 9.945 12.914 1 97.75 76 ARG B C 1
ATOM 1667 O O . ARG B 1 76 ? -5.312 9.203 12.297 1 97.75 76 ARG B O 1
ATOM 1674 N N . ILE B 1 77 ? -5.77 10.703 13.961 1 97.62 77 ILE B N 1
ATOM 1675 C CA . ILE B 1 77 ? -4.406 10.641 14.477 1 97.62 77 ILE B CA 1
ATOM 1676 C C . ILE B 1 77 ? -4.297 9.523 15.508 1 97.62 77 ILE B C 1
ATOM 1678 O O . ILE B 1 77 ? -5.051 9.492 16.484 1 97.62 77 ILE B O 1
ATOM 1682 N N . GLY B 1 78 ? -3.412 8.617 15.203 1 96.75 78 GLY B N 1
ATOM 1683 C CA . GLY B 1 78 ? -3.098 7.59 16.188 1 96.75 78 GLY B CA 1
ATOM 1684 C C . GLY B 1 78 ? -2.068 8.031 17.203 1 96.75 78 GLY B C 1
ATOM 1685 O O . GLY B 1 78 ? -2.281 9.008 17.922 1 96.75 78 GLY B O 1
ATOM 1686 N N . ARG B 1 79 ? -0.92 7.438 17.094 1 96.31 79 ARG B N 1
ATOM 1687 C CA . ARG B 1 79 ? 0.161 7.762 18.016 1 96.31 79 ARG B CA 1
ATOM 1688 C C . ARG B 1 79 ? 0.947 8.977 17.531 1 96.31 79 ARG B C 1
ATOM 1690 O O . ARG B 1 79 ? 1.241 9.102 16.344 1 96.31 79 ARG B O 1
ATOM 1697 N N . LEU B 1 80 ? 1.22 9.828 18.438 1 96.81 80 LEU B N 1
ATOM 1698 C CA . LEU B 1 80 ? 2.1 10.961 18.172 1 96.81 80 LEU B CA 1
ATOM 1699 C C . LEU B 1 80 ? 3.398 10.836 18.969 1 96.81 80 LEU B C 1
ATOM 1701 O O . LEU B 1 80 ? 3.41 11.023 20.188 1 96.81 80 LEU B O 1
ATOM 1705 N N . GLY B 1 81 ? 4.434 10.5 18.266 1 96.44 81 GLY B N 1
ATOM 1706 C CA . GLY B 1 81 ? 5.746 10.375 18.875 1 96.44 81 GLY B CA 1
ATOM 1707 C C . GLY B 1 81 ? 6.57 11.648 18.797 1 96.44 81 GLY B C 1
ATOM 1708 O O . GLY B 1 81 ? 6.039 12.719 18.484 1 96.44 81 GLY B O 1
ATOM 1709 N N . GLU B 1 82 ? 7.883 11.5 19.109 1 97 82 GLU B N 1
ATOM 1710 C CA . GLU B 1 82 ? 8.781 12.648 19.047 1 97 82 GLU B CA 1
ATOM 1711 C C . GLU B 1 82 ? 9.047 13.078 17.609 1 97 82 GLU B C 1
ATOM 1713 O O . GLU B 1 82 ? 9.016 14.266 17.297 1 97 82 GLU B O 1
ATOM 1718 N N . SER B 1 83 ? 9.32 12.062 16.781 1 97.75 83 SER B N 1
ATOM 1719 C CA . SER B 1 83 ? 9.664 12.359 15.398 1 97.75 83 SER B CA 1
ATOM 1720 C C . SER B 1 83 ? 8.656 11.742 14.438 1 97.75 83 SER B C 1
ATOM 1722 O O . SER B 1 83 ? 8.742 11.953 13.227 1 97.75 83 SER B O 1
ATOM 1724 N N . SER B 1 84 ? 7.684 10.977 15.008 1 98.12 84 SER B N 1
ATOM 1725 C CA . SER B 1 84 ? 6.809 10.195 14.148 1 98.12 84 SER B CA 1
ATOM 1726 C C . SER B 1 84 ? 5.344 10.375 14.531 1 98.12 84 SER B C 1
ATOM 1728 O O . SER B 1 84 ? 5.043 10.852 15.633 1 98.12 84 SER B O 1
ATOM 1730 N N . CYS B 1 85 ? 4.496 10.039 13.609 1 97.75 85 CYS B N 1
ATOM 1731 C CA . CYS B 1 85 ? 3.051 10.086 13.789 1 97.75 85 CYS B CA 1
ATOM 1732 C C . CYS B 1 85 ? 2.369 8.93 13.078 1 97.75 85 CYS B C 1
ATOM 1734 O O . CYS B 1 85 ? 2.668 8.648 11.914 1 97.75 85 CYS B O 1
ATOM 1736 N N . THR B 1 86 ? 1.539 8.242 13.789 1 98.56 86 THR B N 1
ATOM 1737 C CA . THR B 1 86 ? 0.708 7.215 13.172 1 98.56 86 THR B CA 1
ATOM 1738 C C . THR B 1 86 ? -0.66 7.777 12.797 1 98.56 86 THR B C 1
ATOM 1740 O O . THR B 1 86 ? -1.296 8.461 13.594 1 98.56 86 THR B O 1
ATOM 1743 N N . MET B 1 87 ? -1.047 7.5 11.625 1 98.44 87 MET B N 1
ATOM 1744 C CA . MET B 1 87 ? -2.355 7.902 11.117 1 98.44 87 MET B CA 1
ATOM 1745 C C . MET B 1 87 ? -3.209 6.684 10.781 1 98.44 87 MET B C 1
ATOM 1747 O O . MET B 1 87 ? -2.732 5.742 10.148 1 98.44 87 MET B O 1
ATOM 1751 N N . GLU B 1 88 ? -4.383 6.77 11.242 1 98.75 88 GLU B N 1
ATOM 1752 C CA . GLU B 1 88 ? -5.348 5.699 11.016 1 98.75 88 GLU B CA 1
ATOM 1753 C C . GLU B 1 88 ? -6.41 6.117 10.008 1 98.75 88 GLU B C 1
ATOM 1755 O O . GLU B 1 88 ? -6.879 7.258 10.023 1 98.75 88 GLU B O 1
ATOM 1760 N N . TYR B 1 89 ? -6.824 5.137 9.172 1 98.88 89 TYR B N 1
ATOM 1761 C CA . TYR B 1 89 ? -7.738 5.48 8.094 1 98.88 89 TYR B CA 1
ATOM 1762 C C . TYR B 1 89 ? -8.891 4.492 8.016 1 98.88 89 TYR B C 1
ATOM 1764 O O . TYR B 1 89 ? -8.742 3.322 8.375 1 98.88 89 TYR B O 1
ATOM 1772 N N . GLU B 1 90 ? -9.961 4.957 7.512 1 98.88 90 GLU B N 1
ATOM 1773 C CA . GLU B 1 90 ? -11.031 4.156 6.922 1 98.88 90 GLU B CA 1
ATOM 1774 C C . GLU B 1 90 ? -11.359 4.637 5.512 1 98.88 90 GLU B C 1
ATOM 1776 O O . GLU B 1 90 ? -11.5 5.84 5.273 1 98.88 90 GLU B O 1
ATOM 1781 N N . ILE B 1 91 ? -11.391 3.764 4.586 1 98.94 91 ILE B N 1
ATOM 1782 C CA . ILE B 1 91 ? -12.008 4.039 3.295 1 98.94 91 ILE B CA 1
ATOM 1783 C C . ILE B 1 91 ? -13.469 3.572 3.307 1 98.94 91 ILE B C 1
ATOM 1785 O O . ILE B 1 91 ? -13.742 2.381 3.463 1 98.94 91 ILE B O 1
ATOM 1789 N N . ARG B 1 92 ? -14.305 4.512 3.082 1 98.88 92 ARG B N 1
ATOM 1790 C CA . ARG B 1 92 ? -15.734 4.242 3.227 1 98.88 92 ARG B CA 1
ATOM 1791 C C . ARG B 1 92 ? -16.453 4.398 1.896 1 98.88 92 ARG B C 1
ATOM 1793 O O . ARG B 1 92 ? -16.109 5.262 1.09 1 98.88 92 ARG B O 1
ATOM 1800 N N . VAL B 1 93 ? -17.422 3.588 1.679 1 98.38 93 VAL B N 1
ATOM 1801 C CA . VAL B 1 93 ? -18.375 3.691 0.584 1 98.38 93 VAL B CA 1
ATOM 1802 C C . VAL B 1 93 ? -19.797 3.611 1.135 1 98.38 93 VAL B C 1
ATOM 1804 O O . VAL B 1 93 ? -20.266 2.535 1.521 1 98.38 93 VAL B O 1
ATOM 1807 N N . GLY B 1 94 ? -20.5 4.797 1.123 1 96.12 94 GLY B N 1
ATOM 1808 C CA . GLY B 1 94 ? -21.766 4.84 1.853 1 96.12 94 GLY B CA 1
ATOM 1809 C C . GLY B 1 94 ? -21.594 4.535 3.33 1 96.12 94 GLY B C 1
ATOM 1810 O O . GLY B 1 94 ? -20.781 5.156 4.016 1 96.12 94 GLY B O 1
ATOM 1811 N N . ASP B 1 95 ? -22.312 3.578 3.775 1 96.31 95 ASP B N 1
ATOM 1812 C CA . ASP B 1 95 ? -22.281 3.238 5.195 1 96.31 95 ASP B CA 1
ATOM 1813 C C . ASP B 1 95 ? -21.297 2.107 5.473 1 96.31 95 ASP B C 1
ATOM 1815 O O . ASP B 1 95 ? -21.078 1.724 6.625 1 96.31 95 ASP B O 1
ATOM 1819 N N . ASP B 1 96 ? -20.641 1.643 4.457 1 98 96 ASP B N 1
ATOM 1820 C CA . ASP B 1 96 ? -19.75 0.491 4.602 1 98 96 ASP B CA 1
ATOM 1821 C C . ASP B 1 96 ? -18.297 0.924 4.645 1 98 96 ASP B C 1
ATOM 1823 O O . ASP B 1 96 ? -17.938 1.97 4.098 1 98 96 ASP B O 1
ATOM 1827 N N . VAL B 1 97 ? -17.5 0.162 5.344 1 98.81 97 VAL B N 1
ATOM 1828 C CA . VAL B 1 97 ? -16.047 0.336 5.332 1 98.81 97 VAL B CA 1
ATOM 1829 C C . VAL B 1 97 ? -15.422 -0.635 4.336 1 98.81 97 VAL B C 1
ATOM 1831 O O . VAL B 1 97 ? -15.523 -1.854 4.5 1 98.81 97 VAL B O 1
ATOM 1834 N N . ALA B 1 98 ? -14.82 -0.053 3.338 1 98.81 98 ALA B N 1
ATOM 1835 C CA . ALA B 1 98 ? -14.188 -0.862 2.303 1 98.81 98 ALA B CA 1
ATOM 1836 C C . ALA B 1 98 ? -12.797 -1.319 2.742 1 98.81 98 ALA B C 1
ATOM 1838 O O . ALA B 1 98 ? -12.32 -2.377 2.32 1 98.81 98 ALA B O 1
ATOM 1839 N N . ALA B 1 99 ? -12.141 -0.544 3.559 1 98.94 99 ALA B N 1
ATOM 1840 C CA . ALA B 1 99 ? -10.812 -0.881 4.062 1 98.94 99 ALA B CA 1
ATOM 1841 C C . ALA B 1 99 ? -10.469 -0.061 5.305 1 98.94 99 ALA B C 1
ATOM 1843 O O . ALA B 1 99 ? -10.977 1.048 5.484 1 98.94 99 ALA B O 1
ATOM 1844 N N . THR B 1 100 ? -9.633 -0.583 6.148 1 98.94 100 THR B N 1
ATOM 1845 C CA . THR B 1 100 ? -8.938 0.157 7.199 1 98.94 100 THR B CA 1
ATOM 1846 C C . THR B 1 100 ? -7.434 0.165 6.953 1 98.94 100 THR B C 1
ATOM 1848 O O . THR B 1 100 ? -6.902 -0.719 6.277 1 98.94 100 THR B O 1
ATOM 1851 N N . ALA B 1 101 ? -6.809 1.191 7.457 1 98.94 101 ALA B N 1
ATOM 1852 C CA . ALA B 1 101 ? -5.379 1.297 7.172 1 98.94 101 ALA B CA 1
ATOM 1853 C C . ALA B 1 101 ? -4.668 2.129 8.234 1 98.94 101 ALA B C 1
ATOM 1855 O O . ALA B 1 101 ? -5.312 2.824 9.023 1 98.94 101 ALA B O 1
ATOM 1856 N N . GLU B 1 102 ? -3.379 1.986 8.219 1 98.94 102 GLU B N 1
ATOM 1857 C CA . GLU B 1 102 ? -2.502 2.781 9.078 1 98.94 102 GLU B CA 1
ATOM 1858 C C . GLU B 1 102 ? -1.189 3.107 8.367 1 98.94 102 GLU B C 1
ATOM 1860 O O . GLU B 1 102 ? -0.628 2.262 7.672 1 98.94 102 GLU B O 1
ATOM 1865 N N . THR B 1 103 ? -0.785 4.305 8.539 1 98.88 103 THR B N 1
ATOM 1866 C CA . THR B 1 103 ? 0.555 4.699 8.117 1 98.88 103 THR B CA 1
ATOM 1867 C C . THR B 1 103 ? 1.336 5.301 9.281 1 98.88 103 THR B C 1
ATOM 1869 O O . THR B 1 103 ? 0.76 5.969 10.141 1 98.88 103 THR B O 1
ATOM 1872 N N . THR B 1 104 ? 2.588 5.023 9.305 1 98.88 104 THR B N 1
ATOM 1873 C CA . THR B 1 104 ? 3.512 5.754 10.164 1 98.88 104 THR B CA 1
ATOM 1874 C C . THR B 1 104 ? 4.383 6.699 9.344 1 98.88 104 THR B C 1
ATOM 1876 O O . THR B 1 104 ? 5.074 6.27 8.422 1 98.88 104 THR B O 1
ATOM 1879 N N . ILE B 1 105 ? 4.312 7.926 9.695 1 98.25 105 ILE B N 1
ATOM 1880 C CA . ILE B 1 105 ? 5.16 8.906 9.023 1 98.25 105 ILE B CA 1
ATOM 1881 C C . ILE B 1 105 ? 6.234 9.406 9.984 1 98.25 105 ILE B C 1
ATOM 1883 O O . ILE B 1 105 ? 6.008 9.484 11.195 1 98.25 105 ILE B O 1
ATOM 1887 N N . VAL B 1 106 ? 7.359 9.734 9.406 1 98.19 106 VAL B N 1
ATOM 1888 C CA . VAL B 1 106 ? 8.5 10.203 10.188 1 98.19 106 VAL B CA 1
ATOM 1889 C C . VAL B 1 106 ? 9.008 11.523 9.625 1 98.19 106 VAL B C 1
ATOM 1891 O O . VAL B 1 106 ? 9.211 11.664 8.414 1 98.19 106 VAL B O 1
ATOM 1894 N N . HIS B 1 107 ? 9.133 12.477 10.477 1 97.69 107 HIS B N 1
ATOM 1895 C CA . HIS B 1 107 ? 9.68 13.773 10.078 1 97.69 107 HIS B CA 1
ATOM 1896 C C . HIS B 1 107 ? 11.18 13.672 9.828 1 97.69 107 HIS B C 1
ATOM 1898 O O . HIS B 1 107 ? 11.906 13.055 10.609 1 97.69 107 HIS B O 1
ATOM 1904 N N . ILE B 1 108 ? 11.578 14.258 8.734 1 95.44 108 ILE B N 1
ATOM 1905 C CA . ILE B 1 108 ? 13 14.273 8.398 1 95.44 108 ILE B CA 1
ATOM 1906 C C . ILE B 1 108 ? 13.492 15.719 8.312 1 95.44 108 ILE B C 1
ATOM 1908 O O . ILE B 1 108 ? 12.781 16.594 7.82 1 95.44 108 ILE B O 1
ATOM 1912 N N . ASP B 1 109 ? 14.68 15.914 8.82 1 92.19 109 ASP B N 1
ATOM 1913 C CA . ASP B 1 109 ? 15.336 17.203 8.641 1 92.19 109 ASP B CA 1
ATOM 1914 C C . ASP B 1 109 ? 15.688 17.438 7.172 1 92.19 109 ASP B C 1
ATOM 1916 O O . ASP B 1 109 ? 16.391 16.625 6.559 1 92.19 109 ASP B O 1
ATOM 1920 N N . PRO B 1 110 ? 15.266 18.531 6.645 1 86.31 110 PRO B N 1
ATOM 1921 C CA . PRO B 1 110 ? 15.469 18.719 5.207 1 86.31 110 PRO B CA 1
ATOM 1922 C C . PRO B 1 110 ? 16.938 18.891 4.84 1 86.31 110 PRO B C 1
ATOM 1924 O O . PRO B 1 110 ? 17.328 18.656 3.691 1 86.31 110 PRO B O 1
ATOM 1927 N N . GLU B 1 111 ? 17.781 19.25 5.777 1 88.12 111 GLU B N 1
ATOM 1928 C CA . GLU B 1 111 ? 19.203 19.453 5.516 1 88.12 111 GLU B CA 1
ATOM 1929 C C . GLU B 1 111 ? 19.984 18.141 5.688 1 88.12 111 GLU B C 1
ATOM 1931 O O . GLU B 1 111 ? 20.672 17.703 4.77 1 88.12 111 GLU B O 1
ATOM 1936 N N . SER B 1 112 ? 19.766 17.469 6.797 1 91.12 112 SER B N 1
ATOM 1937 C CA . SER B 1 112 ? 20.531 16.266 7.102 1 91.12 112 SER B CA 1
ATOM 1938 C C . SER B 1 112 ? 19.875 15.023 6.492 1 91.12 112 SER B C 1
ATOM 1940 O O . SER B 1 112 ? 20.516 13.969 6.383 1 91.12 112 SER B O 1
ATOM 1942 N N . LYS B 1 113 ? 18.594 15.133 6.25 1 87.56 113 LYS B N 1
ATOM 1943 C CA . LYS B 1 113 ? 17.797 14.031 5.711 1 87.56 113 LYS B CA 1
ATOM 1944 C C . LYS B 1 113 ? 17.719 12.875 6.703 1 87.56 113 LYS B C 1
ATOM 1946 O O . LYS B 1 113 ? 17.609 11.719 6.301 1 87.56 113 LYS B O 1
ATOM 1951 N N . ARG B 1 114 ? 17.844 13.219 7.945 1 92.75 114 ARG B N 1
ATOM 1952 C CA . ARG B 1 114 ? 17.734 12.25 9.031 1 92.75 114 ARG B CA 1
ATOM 1953 C C . ARG B 1 114 ? 16.484 12.508 9.867 1 92.75 114 ARG B C 1
ATOM 1955 O O . ARG B 1 114 ? 15.977 13.625 9.898 1 92.75 114 ARG B O 1
ATOM 1962 N N . PRO B 1 115 ? 16.016 11.43 10.461 1 95.31 115 PRO B N 1
ATOM 1963 C CA . PRO B 1 115 ? 14.883 11.648 11.359 1 95.31 115 PRO B CA 1
ATOM 1964 C C . PRO B 1 115 ? 15.156 12.734 12.398 1 95.31 115 PRO B C 1
ATOM 1966 O O . PRO B 1 115 ? 16.266 12.836 12.906 1 95.31 115 PRO B O 1
ATOM 1969 N N . SER B 1 116 ? 14.172 13.516 12.648 1 96.44 116 SER B N 1
ATOM 1970 C CA . SER B 1 116 ? 14.273 14.633 13.586 1 96.44 116 SER B CA 1
ATOM 1971 C C . SER B 1 116 ? 12.953 14.852 14.32 1 96.44 116 SER B C 1
ATOM 1973 O O . SER B 1 116 ? 11.883 14.539 13.805 1 96.44 116 SER B O 1
ATOM 1975 N N . PRO B 1 117 ? 13.047 15.398 15.484 1 96.69 117 PRO B N 1
ATOM 1976 C CA . PRO B 1 117 ? 11.812 15.688 16.219 1 96.69 117 PRO B CA 1
ATOM 1977 C C . PRO B 1 117 ? 10.867 16.609 15.43 1 96.69 117 PRO B C 1
ATOM 1979 O O . PRO B 1 117 ? 11.32 17.453 14.672 1 96.69 117 PRO B O 1
ATOM 1982 N N . LEU B 1 118 ? 9.609 16.422 15.641 1 96.25 118 LEU B N 1
ATOM 1983 C CA . LEU B 1 118 ? 8.625 17.312 15.031 1 96.25 118 LEU B CA 1
ATOM 1984 C C . LEU B 1 118 ? 8.766 18.719 15.57 1 96.25 118 LEU B C 1
ATOM 1986 O O . LEU B 1 118 ? 8.672 18.953 16.781 1 96.25 118 LEU B O 1
ATOM 1990 N N . PRO B 1 119 ? 8.945 19.672 14.664 1 94.38 119 PRO B N 1
ATOM 1991 C CA . PRO B 1 119 ? 8.891 21.062 15.156 1 94.38 119 PRO B CA 1
ATOM 1992 C C . PRO B 1 119 ? 7.516 21.422 15.711 1 94.38 119 PRO B C 1
ATOM 1994 O O . PRO B 1 119 ? 6.508 20.812 15.336 1 94.38 119 PRO B O 1
ATOM 1997 N N . ASP B 1 120 ? 7.473 22.406 16.547 1 94.75 120 ASP B N 1
ATOM 1998 C CA . ASP B 1 120 ? 6.23 22.812 17.203 1 94.75 120 ASP B CA 1
ATOM 1999 C C . ASP B 1 120 ? 5.164 23.188 16.172 1 94.75 120 ASP B C 1
ATOM 2001 O O . ASP B 1 120 ? 3.979 22.922 16.375 1 94.75 120 ASP B O 1
ATOM 2005 N N . GLU B 1 121 ? 5.613 23.766 15.094 1 93.69 121 GLU B N 1
ATOM 2006 C CA . GLU B 1 121 ? 4.684 24.219 14.062 1 93.69 121 GLU B CA 1
ATOM 2007 C C . GLU B 1 121 ? 3.938 23.047 13.438 1 93.69 121 GLU B C 1
ATOM 2009 O O . GLU B 1 121 ? 2.812 23.203 12.953 1 93.69 121 GLU B O 1
ATOM 2014 N N . LEU B 1 122 ? 4.512 21.891 13.492 1 94.81 122 LEU B N 1
ATOM 2015 C CA . LEU B 1 122 ? 3.877 20.672 12.984 1 94.81 122 LEU B CA 1
ATOM 2016 C C . LEU B 1 122 ? 3.174 19.922 14.109 1 94.81 122 LEU B C 1
ATOM 2018 O O . LEU B 1 122 ? 2.037 19.469 13.945 1 94.81 122 LEU B O 1
ATOM 2022 N N . ARG B 1 123 ? 3.801 19.812 15.203 1 95.62 123 ARG B N 1
ATOM 2023 C CA . ARG B 1 123 ? 3.324 19 16.328 1 95.62 123 ARG B CA 1
ATOM 2024 C C . ARG B 1 123 ? 2.053 19.594 16.922 1 95.62 123 ARG B C 1
ATOM 2026 O O . ARG B 1 123 ? 1.104 18.859 17.219 1 95.62 123 ARG B O 1
ATOM 2033 N N . ASP B 1 124 ? 2.025 20.859 17.125 1 95.44 124 ASP B N 1
ATOM 2034 C CA . ASP B 1 124 ? 0.955 21.516 17.875 1 95.44 124 ASP B CA 1
ATOM 2035 C C . ASP B 1 124 ? -0.395 21.312 17.188 1 95.44 124 ASP B C 1
ATOM 2037 O O . ASP B 1 124 ? -1.36 20.875 17.828 1 95.44 124 ASP B O 1
ATOM 2041 N N . PRO B 1 125 ? -0.43 21.656 15.867 1 95.69 125 PRO B N 1
ATOM 2042 C CA . PRO B 1 125 ? -1.733 21.453 15.227 1 95.69 125 PRO B CA 1
ATOM 2043 C C . PRO B 1 125 ? -2.164 19.984 15.219 1 95.69 125 PRO B C 1
ATOM 2045 O O . PRO B 1 125 ? -3.357 19.688 15.312 1 95.69 125 PRO B O 1
ATOM 2048 N N . ILE B 1 126 ? -1.248 19.047 15.125 1 95.62 126 ILE B N 1
ATOM 2049 C CA . ILE B 1 126 ? -1.569 17.625 15.133 1 95.62 126 ILE B CA 1
ATOM 2050 C C . ILE B 1 126 ? -2.082 17.219 16.516 1 95.62 126 ILE B C 1
ATOM 2052 O O . ILE B 1 126 ? -3.092 16.516 16.625 1 95.62 126 ILE B O 1
ATOM 2056 N N . ALA B 1 127 ? -1.404 17.672 17.5 1 94.62 127 ALA B N 1
ATOM 2057 C CA . ALA B 1 127 ? -1.804 17.391 18.875 1 94.62 127 ALA B CA 1
ATOM 2058 C C . ALA B 1 127 ? -3.186 17.969 19.172 1 94.62 127 ALA B C 1
ATOM 2060 O O . ALA B 1 127 ? -4.004 17.312 19.828 1 94.62 127 ALA B O 1
ATOM 2061 N N . LYS B 1 128 ? -3.377 19.188 18.75 1 92.25 128 LYS B N 1
ATOM 2062 C CA . LYS B 1 128 ? -4.672 19.828 18.938 1 92.25 128 LYS B CA 1
ATOM 2063 C C . LYS B 1 128 ? -5.789 19.047 18.266 1 92.25 128 LYS B C 1
ATOM 2065 O O . LYS B 1 128 ? -6.863 18.859 18.844 1 92.25 128 LYS B O 1
ATOM 2070 N N . TYR B 1 129 ? -5.492 18.625 17.062 1 92.88 129 TYR B N 1
ATOM 2071 C CA . TYR B 1 129 ? -6.508 17.875 16.328 1 92.88 129 TYR B CA 1
ATOM 2072 C C . TYR B 1 129 ? -6.828 16.578 17.031 1 92.88 129 TYR B C 1
ATOM 2074 O O . TYR B 1 129 ? -7.984 16.141 17.047 1 92.88 129 TYR B O 1
ATOM 2082 N N . LYS B 1 130 ? -5.758 15.836 17.516 1 86.56 130 LYS B N 1
ATOM 2083 C CA . LYS B 1 130 ? -5.918 14.562 18.219 1 86.56 130 LYS B CA 1
ATOM 2084 C C . LYS B 1 130 ? -6.711 14.742 19.516 1 86.56 130 LYS B C 1
ATOM 2086 O O . LYS B 1 130 ? -7.344 13.805 20 1 86.56 130 LYS B O 1
ATOM 2091 N N . GLY B 1 131 ? -6.816 15.836 19.938 1 78.38 131 GLY B N 1
ATOM 2092 C CA . GLY B 1 131 ? -7.445 16.141 21.203 1 78.38 131 GLY B CA 1
ATOM 2093 C C . GLY B 1 131 ? -6.504 15.977 22.391 1 78.38 131 GLY B C 1
ATOM 2094 O O . GLY B 1 131 ? -6.941 15.695 23.5 1 78.38 131 GLY B O 1
ATOM 2095 N N . ILE B 1 132 ? -5.203 15.664 22.141 1 62.38 132 ILE B N 1
ATOM 2096 C CA . ILE B 1 132 ? -4.238 15.562 23.234 1 62.38 132 ILE B CA 1
ATOM 2097 C C . ILE B 1 132 ? -3.898 16.953 23.766 1 62.38 132 ILE B C 1
ATOM 2099 O O . ILE B 1 132 ? -3.5 17.828 23 1 62.38 132 ILE B O 1
ATOM 2103 N N . GLU B 1 133 ? -4.707 17.562 24.531 1 51.22 133 GLU B N 1
ATOM 2104 C CA . GLU B 1 133 ? -4.418 18.844 25.172 1 51.22 133 GLU B CA 1
ATOM 2105 C C . GLU B 1 133 ? -2.93 18.969 25.484 1 51.22 133 GLU B C 1
ATOM 2107 O O . GLU B 1 133 ? -2.275 18 25.8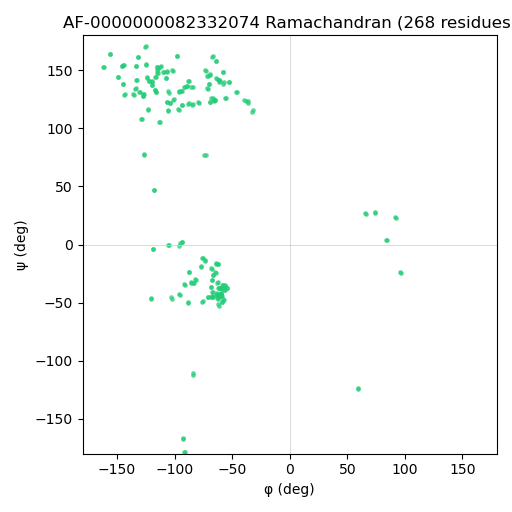59 1 51.22 133 GLU B O 1
ATOM 2112 N N . ALA B 1 134 ? -2.197 19.859 24.938 1 48.84 134 ALA B N 1
ATOM 2113 C CA . ALA B 1 134 ? -0.869 20.266 25.406 1 48.84 134 ALA B CA 1
ATOM 2114 C C . ALA B 1 134 ? -0.791 20.25 26.922 1 48.84 134 ALA B C 1
ATOM 2116 O O . ALA B 1 134 ? -1.767 20.562 27.609 1 48.84 134 ALA B O 1
ATOM 2117 N N . PRO B 1 135 ? 0.167 19.453 27.5 1 43.88 135 PRO B N 1
ATOM 2118 C CA . PRO B 1 135 ? 0.233 19.641 28.953 1 43.88 135 PRO B CA 1
ATOM 2119 C C . PRO B 1 135 ? 0.028 21.094 29.375 1 43.88 135 PRO B C 1
ATOM 2121 O O . PRO B 1 135 ? 0.456 22 28.688 1 43.88 135 PRO B O 1
ATOM 2124 N N . ALA B 1 136 ? -0.995 21.375 30.266 1 41.06 136 ALA B N 1
ATOM 2125 C CA . ALA B 1 136 ? -1.08 22.625 31.016 1 41.06 136 ALA B CA 1
ATOM 2126 C C . ALA B 1 136 ? 0.268 23 31.625 1 41.06 136 ALA B C 1
ATOM 2128 O O . ALA B 1 136 ? 1.007 22.109 32.094 1 41.06 136 ALA B O 1
#

Foldseek 3Di:
DFFFQKDKDADDPVLQDPVQFRDPVCVVVVVVVSVQCCCCVQLNDHPVRAQKDWPDKDKDFDATHGHPFIKMKTKAWDDDDFFKTKIKIFIDTVPDTGMIMIIMMGGADPVVRHGDGDDCSRRVSNCVSNVVPDDD/DFFFQKDKDADDPVLQDPVQFRDPVCVVVVVVVSVQCCCCVQLNDHPVRAQKDWPDKDKDFDATHGHPFIKMKTKAWDDDDFFKTKIKIFIDTVPDTGMIMIIMMGGADPVVRHGDGDDCSRRVSNCVSNVVPDDD

Nearest PDB structures (foldseek):
  2cye-assembly3_C  TM=9.111E-01  e=5.664E-13  Thermus thermophilus HB8
  2cye-assembly3_D  TM=9.073E-01  e=5.813E-12  Thermus thermophilus HB8
  2oiw-assembly1_C  TM=9.260E-01  e=1.341E-11  Geobacillus stearothermophilus
  5byu-assembly2_E  TM=9.259E-01  e=1.592E-09  Legionella pneumophila subsp. pneumophila str. Philadelphia 1
  5byu-assembly1_A  TM=8.640E-01  e=4.280E-10  Legionella pneumophila subsp. pneumophila str. Philadelphia 1

Sequence (272 aa):
MSEPFTVSIPVRYRDLDPLNHVNHAVYASYLEVARTDFLEEVVGVAPEDISFVIANLEIDYRRPVVKGDDPEVALRIGRLGESSCTMEYEIRVGDDVAATAETTIVHIDPESKRPSPLPDELRDPIAKYKGIEAPAMSEPFTVSIPVRYRDLDPLNHVNHAVYASYLEVARTDFLEEVVGVAPEDISFVIANLEIDYRRPVVKGDDPEVALRIGRLGESSCTMEYEIRVGDDVAATAETTIVHIDPESKRPSPLPDELRDPIAKYKGIEAPA

Secondary structure (DSSP, 8-state):
----EEEE-PPPGGGB-TTSBB-HHHHHHHHHHHHHHHIIIII---GGG--EEEEEEEEEE-S--BTT---EEEEEEEEE-SSEEEEEEEEEETTEEEEEEEEEEEEB-TTT-SB-PPPHHHHHHHHHHHT-----/-PPPEEEE-PPPGGGB-TTSBB-HHHHHHHHHHHHHHHIIIII---GGG--EEEEEEEEEE-S--BTT---EEEEEEEEE-SSEEEEEEEEEETTEEEEEEEEEEEEB-TTT-SB-PPPHHHHHHHHHHHT-----

Organism: NCBI:txid2816475

Solvent-accessible surface area (backbone atoms only — not comparable to full-atom values): 14663 Å² total; per-residue (Å²): 131,58,80,58,54,69,42,79,47,82,72,52,80,86,42,40,40,99,85,53,28,49,34,77,40,49,52,48,49,53,50,46,54,43,51,53,48,42,37,33,74,63,40,64,42,52,80,90,67,62,47,62,43,67,42,31,42,35,38,41,47,70,46,86,51,40,80,87,51,64,35,30,36,35,37,41,68,59,54,76,58,66,32,33,39,29,36,34,38,35,36,27,44,84,94,42,68,29,26,40,36,39,36,33,33,32,29,35,33,86,84,78,68,39,81,33,66,52,51,64,73,52,42,49,42,50,34,54,57,50,60,50,71,70,83,129,132,59,80,56,54,68,41,79,46,83,71,52,79,87,40,40,40,99,85,52,27,51,33,76,40,49,50,48,48,52,51,45,53,44,52,53,48,41,37,32,75,63,40,65,41,52,79,91,68,62,46,62,46,66,43,32,41,37,38,40,48,70,47,87,51,41,81,88,51,64,35,30,34,34,37,42,69,58,54,76,57,66,32,34,38,30,37,34,38,34,37,26,46,84,94,42,68,29,26,41,36,40,37,33,36,33,30,36,34,88,84,80,68,38,81,32,66,52,53,65,73,53,43,49,42,49,33,55,59,48,59,50,71,69,84,130

Radius of gyration: 19.75 Å; Cα contacts (8 Å, |Δi|>4): 551; chains: 2; bounding box: 45×63×47 Å